Protein AF-A0A1Q3F1C1-F1 (afdb_monomer_lite)

Secondary structure (DSSP, 8-state):
----------PPPP-BTTT-PPPBTTB-EEE--HHHHHHHHHHH-PPP-SSGGG-EEEHHHHHHHHHHHHHHHHHHHHHHHHHHHHHHHHHHHHHHHHHHHHHS--GGGPPTT--EEEEEEE-TT--EEEEEEE-PPPPP--------------------------------------------S------EEPPP--EEEEE-SSTTPEEEEETTEEEEEEEE-SSEEEEEEGGGTTS----EEEEETTSS-EEESS--SSPPPP--S--EEEHHHHHHHHHHHHHHHHHHHHHT--SSGGGSS--

pLDDT: mean 72.91, std 23.37, range [23.36, 97.5]

Structure (mmCIF, N/CA/C/O backbone):
data_AF-A0A1Q3F1C1-F1
#
_entry.id   AF-A0A1Q3F1C1-F1
#
loop_
_atom_site.group_PDB
_atom_site.id
_atom_site.type_symbol
_atom_site.label_atom_id
_atom_site.label_alt_id
_atom_site.label_comp_id
_atom_site.label_asym_id
_atom_site.label_entity_id
_atom_site.label_seq_id
_atom_site.pdbx_PDB_ins_code
_atom_site.Cartn_x
_atom_site.Cartn_y
_atom_site.Cartn_z
_atom_site.occupancy
_atom_site.B_iso_or_equiv
_atom_site.auth_seq_id
_atom_site.auth_comp_id
_atom_site.auth_asym_id
_atom_site.auth_atom_id
_atom_site.pdbx_PDB_model_num
ATOM 1 N N . MET A 1 1 ? 49.208 -20.156 -49.160 1.00 53.03 1 MET A N 1
ATOM 2 C CA . MET A 1 1 ? 47.948 -19.614 -48.609 1.00 53.03 1 MET A CA 1
ATOM 3 C C . MET A 1 1 ? 48.042 -19.743 -47.104 1.00 53.03 1 MET A C 1
ATOM 5 O O . MET A 1 1 ? 48.333 -20.837 -46.639 1.00 53.03 1 MET A O 1
ATOM 9 N N . THR A 1 2 ? 47.915 -18.643 -46.369 1.00 55.00 2 THR A N 1
ATOM 10 C CA . THR A 1 2 ? 48.081 -18.628 -44.910 1.00 55.00 2 THR A CA 1
ATOM 11 C C . THR A 1 2 ? 46.707 -18.773 -44.269 1.00 55.00 2 THR A C 1
ATOM 13 O O . THR A 1 2 ? 45.851 -17.917 -44.479 1.00 55.00 2 THR A O 1
ATOM 16 N N . ASN A 1 3 ? 46.479 -19.852 -43.522 1.00 56.72 3 ASN A N 1
ATOM 17 C CA . ASN A 1 3 ? 45.221 -20.032 -42.801 1.00 56.72 3 ASN A CA 1
ATOM 18 C C . ASN A 1 3 ? 45.221 -19.112 -41.576 1.00 56.72 3 ASN A C 1
ATOM 20 O O . ASN A 1 3 ? 46.052 -19.271 -40.685 1.00 56.72 3 ASN A O 1
ATOM 24 N N . VAL A 1 4 ? 44.301 -18.148 -41.551 1.00 67.44 4 VAL A N 1
ATOM 25 C CA . VAL A 1 4 ? 44.077 -17.261 -40.405 1.00 67.44 4 VAL A CA 1
ATOM 26 C C . VAL A 1 4 ? 42.907 -17.815 -39.603 1.00 67.44 4 VAL A C 1
ATOM 28 O O . VAL A 1 4 ? 41.775 -17.821 -40.083 1.00 67.44 4 VAL A O 1
ATOM 31 N N . THR A 1 5 ? 43.177 -18.275 -38.385 1.00 72.00 5 THR A N 1
ATOM 32 C CA . THR A 1 5 ? 42.134 -18.647 -37.424 1.00 72.00 5 THR A CA 1
ATOM 33 C C . THR A 1 5 ? 41.750 -17.407 -36.627 1.00 72.00 5 THR A C 1
ATOM 35 O O . THR A 1 5 ? 42.576 -16.874 -35.890 1.00 72.00 5 THR A O 1
ATOM 38 N N . VAL A 1 6 ? 40.508 -16.946 -36.769 1.00 73.31 6 VAL A N 1
ATOM 39 C CA . VAL A 1 6 ? 39.952 -15.880 -35.925 1.00 73.31 6 VAL A CA 1
ATOM 40 C C . VAL A 1 6 ? 39.310 -16.533 -34.706 1.00 73.31 6 VAL A C 1
ATOM 42 O O . VAL A 1 6 ? 38.366 -17.310 -34.850 1.00 73.31 6 VAL A O 1
ATOM 45 N N . VAL A 1 7 ? 39.828 -16.229 -33.518 1.00 76.69 7 VAL A N 1
ATOM 46 C CA . VAL A 1 7 ? 39.205 -16.593 -32.240 1.00 76.69 7 VAL A CA 1
ATOM 47 C C . VAL A 1 7 ? 38.376 -15.399 -31.779 1.00 76.69 7 VAL A C 1
ATOM 49 O O . VAL A 1 7 ? 38.876 -14.278 -31.745 1.00 76.69 7 VAL A O 1
ATOM 52 N N . PHE A 1 8 ? 37.107 -15.639 -31.456 1.00 70.50 8 PHE A N 1
ATOM 53 C CA . PHE A 1 8 ? 36.235 -14.645 -30.840 1.00 70.50 8 PHE A CA 1
ATOM 54 C C . PHE A 1 8 ? 36.188 -14.919 -29.340 1.00 70.50 8 PHE A C 1
ATOM 56 O O . PHE A 1 8 ? 35.549 -15.877 -28.907 1.00 70.50 8 PHE A O 1
ATOM 63 N N . GLU A 1 9 ? 36.875 -14.091 -28.562 1.00 66.00 9 GLU A N 1
ATOM 64 C CA . GLU A 1 9 ? 36.730 -14.062 -27.108 1.00 66.00 9 GLU A CA 1
ATOM 65 C C . GLU A 1 9 ? 35.512 -13.189 -26.774 1.00 66.00 9 GLU A C 1
ATOM 67 O O . GLU A 1 9 ? 35.393 -12.060 -27.256 1.00 66.00 9 GLU A O 1
ATOM 72 N N . TYR A 1 10 ? 34.567 -13.744 -26.014 1.00 67.69 10 TYR A N 1
ATOM 73 C CA . TYR A 1 10 ? 33.366 -13.050 -25.559 1.00 67.69 10 TYR A CA 1
ATOM 74 C C . TYR A 1 10 ? 33.377 -13.020 -24.035 1.00 67.69 10 TYR A C 1
ATOM 76 O O . TYR A 1 10 ? 33.285 -14.063 -23.392 1.00 67.69 10 TYR A O 1
ATOM 84 N N . GLU A 1 11 ? 33.514 -11.824 -23.480 1.00 67.88 11 GLU A N 1
ATOM 85 C CA . GLU A 1 11 ? 33.469 -11.577 -22.044 1.00 67.88 11 GLU A CA 1
ATOM 86 C C . GLU A 1 11 ? 32.036 -11.171 -21.680 1.00 67.88 11 GLU A C 1
ATOM 88 O O . GLU A 1 11 ? 31.511 -10.175 -22.192 1.00 67.88 11 GLU A O 1
ATOM 93 N N . GLU A 1 12 ? 31.358 -11.986 -20.866 1.00 69.06 12 GLU A N 1
ATOM 94 C CA . GLU A 1 12 ? 29.985 -11.702 -20.448 1.00 69.06 12 GLU A CA 1
ATOM 95 C C . GLU A 1 12 ? 29.974 -10.527 -19.457 1.00 69.06 12 GLU A C 1
ATOM 97 O O . GLU A 1 12 ? 30.621 -10.602 -18.415 1.00 69.06 12 GLU A O 1
ATOM 102 N N . PRO A 1 13 ? 29.253 -9.426 -19.746 1.00 69.12 13 PRO A N 1
ATOM 103 C CA . PRO A 1 13 ? 29.226 -8.282 -18.846 1.00 69.12 13 PRO A CA 1
ATOM 104 C C . PRO A 1 13 ? 28.476 -8.614 -17.553 1.00 69.12 13 PRO A C 1
ATOM 106 O O . PRO A 1 13 ? 27.329 -9.063 -17.589 1.00 69.12 13 PRO A O 1
ATOM 109 N N . GLU A 1 14 ? 29.098 -8.316 -16.416 1.00 84.81 14 GLU A N 1
ATOM 110 C CA . GLU A 1 14 ? 28.502 -8.495 -15.094 1.00 84.81 14 GLU A CA 1
ATOM 111 C C . GLU A 1 14 ? 27.367 -7.483 -14.836 1.00 84.81 14 GLU A C 1
ATOM 113 O O . GLU A 1 14 ? 27.437 -6.302 -15.201 1.00 84.81 14 GLU A O 1
ATOM 118 N N . TYR A 1 15 ? 26.298 -7.949 -14.183 1.00 89.69 15 TYR A N 1
ATOM 119 C CA . TYR A 1 15 ? 25.127 -7.143 -13.831 1.00 89.69 15 TYR A CA 1
ATOM 120 C C . TYR A 1 15 ? 24.661 -7.436 -12.406 1.00 89.69 15 TYR A C 1
ATOM 122 O O . TYR A 1 15 ? 24.650 -8.583 -11.958 1.00 89.69 15 TYR A O 1
ATOM 130 N N . CYS A 1 16 ? 24.144 -6.413 -11.724 1.00 91.75 16 CYS A N 1
ATOM 131 C CA . CYS A 1 16 ? 23.439 -6.591 -10.460 1.00 91.75 16 CYS A CA 1
ATOM 132 C C . CYS A 1 16 ? 22.160 -7.423 -10.656 1.00 91.75 16 CYS A C 1
ATOM 134 O O . CYS A 1 16 ? 21.237 -7.011 -11.364 1.00 91.75 16 CYS A O 1
ATOM 136 N N . ARG A 1 17 ? 22.051 -8.539 -9.931 1.00 90.81 17 ARG A N 1
ATOM 137 C CA . ARG A 1 17 ? 20.929 -9.491 -9.958 1.00 90.81 17 ARG A CA 1
ATOM 138 C C . ARG A 1 17 ? 19.553 -8.864 -9.707 1.00 90.81 17 ARG A C 1
ATOM 140 O O . ARG A 1 17 ? 18.555 -9.420 -10.157 1.00 90.81 17 ARG A O 1
ATOM 147 N N . LEU A 1 18 ? 19.479 -7.744 -8.981 1.00 91.25 18 LEU A N 1
ATOM 148 C CA . LEU A 1 18 ? 18.208 -7.138 -8.556 1.00 91.25 18 LEU A CA 1
ATOM 149 C C . LEU A 1 18 ? 17.754 -5.939 -9.397 1.00 91.25 18 LEU A C 1
ATOM 151 O O . LEU A 1 18 ? 16.551 -5.717 -9.517 1.00 91.25 18 LEU A O 1
ATOM 155 N N . CYS A 1 19 ? 18.682 -5.162 -9.963 1.00 92.81 19 CYS A N 1
ATOM 156 C CA . CYS A 1 19 ? 18.355 -3.956 -10.737 1.00 92.81 19 CYS A CA 1
ATOM 157 C C . CYS A 1 19 ? 18.871 -3.968 -12.183 1.00 92.81 19 CYS A C 1
ATOM 159 O O . CYS A 1 19 ? 18.510 -3.078 -12.949 1.00 92.81 19 CYS A O 1
ATOM 161 N N . LEU A 1 20 ? 19.682 -4.964 -12.562 1.00 91.69 20 LEU A N 1
ATOM 162 C CA . LEU A 1 20 ? 20.344 -5.094 -13.866 1.00 91.69 20 LEU A CA 1
ATOM 163 C C . LEU A 1 20 ? 21.248 -3.904 -14.248 1.00 91.69 20 LEU A C 1
ATOM 165 O O . LEU A 1 20 ? 21.613 -3.749 -15.412 1.00 91.69 20 LEU A O 1
ATOM 169 N N . SER A 1 21 ? 21.654 -3.081 -13.276 1.00 89.88 21 SER A N 1
ATOM 170 C CA . SER A 1 21 ? 22.741 -2.118 -13.465 1.00 89.88 21 SER A CA 1
ATOM 171 C C . SER A 1 21 ? 24.072 -2.845 -13.639 1.00 89.88 21 SER A C 1
ATOM 173 O O . SER A 1 21 ? 24.339 -3.826 -12.941 1.00 89.88 21 SER A O 1
ATOM 175 N N . LYS A 1 22 ? 24.908 -2.328 -14.540 1.00 87.62 22 LYS A N 1
ATOM 176 C CA . LYS A 1 22 ? 26.331 -2.673 -14.630 1.00 87.62 22 LYS A CA 1
ATOM 177 C C . LYS A 1 22 ? 27.103 -2.068 -13.458 1.00 87.62 22 LYS A C 1
ATOM 179 O O . LYS A 1 22 ? 26.592 -1.166 -12.789 1.00 87.62 22 LYS A O 1
ATOM 184 N N . GLU A 1 23 ? 28.330 -2.532 -13.265 1.00 83.81 23 GLU A N 1
ATOM 185 C CA . GLU A 1 23 ? 29.301 -1.854 -12.410 1.00 83.81 23 GLU A CA 1
ATOM 186 C C . GLU A 1 23 ? 29.571 -0.417 -12.892 1.00 83.81 23 GLU A C 1
ATOM 188 O O . GLU A 1 23 ? 29.599 -0.134 -14.095 1.00 83.81 23 GLU A O 1
ATOM 193 N N . THR A 1 24 ? 29.754 0.490 -11.934 1.00 80.31 24 THR A N 1
ATOM 194 C CA . THR A 1 24 ? 30.252 1.856 -12.137 1.00 80.31 24 THR A CA 1
ATOM 195 C C . THR A 1 24 ? 31.196 2.221 -10.992 1.00 80.31 24 THR A C 1
ATOM 197 O O . THR A 1 24 ? 31.105 1.634 -9.914 1.00 80.31 24 THR A O 1
ATOM 200 N N . ASP A 1 25 ? 32.037 3.242 -11.184 1.00 74.69 25 ASP A N 1
ATOM 201 C CA . ASP A 1 25 ? 32.999 3.724 -10.173 1.00 74.69 25 ASP A CA 1
ATOM 202 C C . ASP A 1 25 ? 32.355 4.081 -8.812 1.00 74.69 25 ASP A C 1
ATOM 204 O O . ASP A 1 25 ? 33.015 4.058 -7.776 1.00 74.69 25 ASP A O 1
ATOM 208 N N . GLU A 1 26 ? 31.058 4.411 -8.808 1.00 73.44 26 GLU A N 1
ATOM 209 C CA . GLU A 1 26 ? 30.275 4.770 -7.616 1.00 73.44 26 GLU A CA 1
ATOM 210 C C . GLU A 1 26 ? 29.450 3.602 -7.039 1.00 73.44 26 GLU A C 1
ATOM 212 O O . GLU A 1 26 ? 28.895 3.719 -5.948 1.00 73.44 26 GLU A O 1
ATOM 217 N N . ASN A 1 27 ? 29.312 2.489 -7.767 1.00 75.12 27 ASN A N 1
ATOM 218 C CA . ASN A 1 27 ? 28.382 1.409 -7.435 1.00 75.12 27 ASN A CA 1
ATOM 219 C C . ASN A 1 27 ? 28.950 0.048 -7.863 1.00 75.12 27 ASN A C 1
ATOM 221 O O . ASN A 1 27 ? 28.437 -0.603 -8.779 1.00 75.12 27 ASN A O 1
ATOM 225 N N . GLY A 1 28 ? 30.023 -0.350 -7.175 1.00 82.81 28 GLY A N 1
ATOM 226 C CA . GLY A 1 28 ? 30.725 -1.612 -7.393 1.00 82.81 28 GLY A CA 1
ATOM 227 C C . GLY A 1 28 ? 29.811 -2.835 -7.311 1.00 82.81 28 GLY A C 1
ATOM 228 O O . GLY A 1 28 ? 28.844 -2.867 -6.533 1.00 82.81 28 GLY A O 1
ATOM 229 N N . LEU A 1 29 ? 30.126 -3.845 -8.118 1.00 87.44 29 LEU A N 1
ATOM 230 C CA . LEU A 1 29 ? 29.499 -5.159 -8.062 1.00 87.44 29 LEU A CA 1
ATOM 231 C C . LEU A 1 29 ? 30.252 -6.060 -7.076 1.00 87.44 29 LEU A C 1
ATOM 233 O O . LEU A 1 29 ? 31.470 -6.022 -6.942 1.00 87.44 29 LEU A O 1
ATOM 237 N N . SER A 1 30 ? 29.504 -6.877 -6.341 1.00 86.88 30 SER A N 1
ATOM 238 C CA . SER A 1 30 ? 30.065 -7.847 -5.397 1.00 86.88 30 SER A CA 1
ATOM 239 C C . SER A 1 30 ? 29.268 -9.144 -5.436 1.00 86.88 30 SER A C 1
ATOM 241 O O . SER A 1 30 ? 28.056 -9.112 -5.653 1.00 86.88 30 SER A O 1
ATOM 243 N N . MET A 1 31 ? 29.926 -10.289 -5.238 1.00 87.38 31 MET A N 1
ATOM 244 C CA . MET A 1 31 ? 29.233 -11.579 -5.142 1.00 87.38 31 MET A CA 1
ATOM 245 C C . MET A 1 31 ? 28.210 -11.555 -3.997 1.00 87.38 31 MET A C 1
ATOM 247 O O . MET A 1 31 ? 28.500 -11.054 -2.906 1.00 87.38 31 MET A O 1
ATOM 251 N N . ILE A 1 32 ? 27.017 -12.113 -4.223 1.00 87.69 32 ILE A N 1
ATOM 252 C CA . ILE A 1 32 ? 25.939 -12.074 -3.225 1.00 87.69 32 ILE A CA 1
ATOM 253 C C . ILE A 1 32 ? 26.326 -12.900 -1.987 1.00 87.69 32 ILE A C 1
ATOM 255 O O . ILE A 1 32 ? 26.430 -14.126 -2.031 1.00 87.69 32 ILE A O 1
ATOM 259 N N . GLN A 1 33 ? 26.479 -12.226 -0.847 1.00 86.56 33 GLN A N 1
ATOM 260 C CA . GLN A 1 33 ? 26.823 -12.865 0.425 1.00 86.56 33 GLN A CA 1
ATOM 261 C C . GLN A 1 33 ? 25.644 -13.660 1.019 1.00 86.56 33 GLN A C 1
ATOM 263 O O . GLN A 1 33 ? 24.471 -13.387 0.758 1.00 86.56 33 GLN A O 1
ATOM 268 N N . SER A 1 34 ? 25.943 -14.686 1.823 1.00 85.38 34 SER A N 1
ATOM 269 C CA . SER A 1 34 ? 24.936 -15.669 2.275 1.00 85.38 34 SER A CA 1
ATOM 270 C C . SER A 1 34 ? 23.839 -15.101 3.193 1.00 85.38 34 SER A C 1
ATOM 272 O O . SER A 1 34 ? 22.703 -15.582 3.181 1.00 85.38 34 SER A O 1
ATOM 274 N N . ASP A 1 35 ? 24.151 -14.048 3.942 1.00 87.56 35 ASP A N 1
ATOM 275 C CA . ASP A 1 35 ? 23.208 -13.228 4.703 1.00 87.56 35 ASP A CA 1
ATOM 276 C C . ASP A 1 35 ? 22.276 -12.424 3.782 1.00 87.56 35 ASP A C 1
ATOM 278 O O . ASP A 1 35 ? 21.054 -12.453 3.956 1.00 87.56 35 ASP A O 1
ATOM 282 N N . THR A 1 36 ? 22.830 -11.814 2.735 1.00 90.38 36 THR A N 1
ATOM 283 C CA . THR A 1 36 ? 22.104 -11.092 1.686 1.00 90.38 36 THR A CA 1
ATOM 284 C C . THR A 1 36 ? 21.139 -12.026 0.947 1.00 90.38 36 THR A C 1
ATOM 286 O O . THR A 1 36 ? 19.984 -11.656 0.736 1.00 90.38 36 THR A O 1
ATOM 289 N N . ILE A 1 37 ? 21.529 -13.278 0.653 1.00 89.81 37 ILE A N 1
ATOM 290 C CA . ILE A 1 37 ? 20.613 -14.314 0.123 1.00 89.81 37 ILE A CA 1
ATOM 291 C C . ILE A 1 37 ? 19.434 -14.546 1.086 1.00 89.81 37 ILE A C 1
ATOM 293 O O . ILE A 1 37 ? 18.280 -14.642 0.656 1.00 89.81 37 ILE A O 1
ATOM 297 N N . GLY A 1 38 ? 19.701 -14.621 2.394 1.00 89.88 38 GLY A N 1
ATOM 298 C CA . GLY A 1 38 ? 18.670 -14.761 3.426 1.00 89.88 38 GLY A CA 1
ATOM 299 C C . GLY A 1 38 ? 17.682 -13.591 3.438 1.00 89.88 38 GLY A C 1
ATOM 300 O O . GLY A 1 38 ? 16.466 -13.808 3.466 1.00 89.88 38 GLY A O 1
ATOM 301 N N . ILE A 1 39 ? 18.195 -12.362 3.346 1.00 92.81 39 ILE A N 1
ATOM 302 C CA . ILE A 1 39 ? 17.402 -11.128 3.279 1.00 92.81 39 ILE A CA 1
ATOM 303 C C . ILE A 1 39 ? 16.562 -11.084 1.991 1.00 92.81 39 ILE A C 1
ATOM 305 O O . ILE A 1 39 ? 15.353 -10.856 2.066 1.00 92.81 39 ILE A O 1
ATOM 309 N N . ILE A 1 40 ? 17.152 -11.376 0.825 1.00 92.88 40 ILE A N 1
ATOM 310 C CA . ILE A 1 40 ? 16.452 -11.461 -0.471 1.00 92.88 40 ILE A CA 1
ATOM 311 C C . ILE A 1 40 ? 15.293 -12.463 -0.394 1.00 92.88 40 ILE A C 1
ATOM 313 O O . ILE A 1 40 ? 14.167 -12.135 -0.777 1.00 92.88 40 ILE A O 1
ATOM 317 N N . ARG A 1 41 ? 15.529 -13.654 0.170 1.00 91.81 41 ARG A N 1
ATOM 318 C CA . ARG A 1 41 ? 14.497 -14.685 0.338 1.00 91.81 41 ARG A CA 1
ATOM 319 C C . ARG A 1 41 ? 13.373 -14.234 1.281 1.00 91.81 41 ARG A C 1
ATOM 321 O O . ARG A 1 41 ? 12.204 -14.452 0.966 1.00 91.81 41 ARG A O 1
ATOM 328 N N . GLU A 1 42 ? 13.685 -13.600 2.416 1.00 91.94 42 GLU A N 1
ATOM 329 C CA . GLU A 1 42 ? 12.664 -13.131 3.372 1.00 91.94 42 GLU A CA 1
ATOM 330 C C . GLU A 1 42 ? 11.845 -11.930 2.845 1.00 91.94 42 GLU A C 1
ATOM 332 O O . GLU A 1 42 ? 10.644 -11.810 3.143 1.00 91.94 42 GLU A O 1
ATOM 337 N N . LEU A 1 43 ? 12.484 -11.014 2.114 1.00 93.81 43 LEU A N 1
ATOM 338 C CA . LEU A 1 43 ? 11.869 -9.772 1.642 1.00 93.81 43 LEU A CA 1
ATOM 339 C C . LEU A 1 43 ? 11.156 -9.931 0.297 1.00 93.81 43 LEU A C 1
ATOM 341 O O . LEU A 1 43 ? 10.011 -9.497 0.178 1.00 93.81 43 LEU A O 1
ATOM 345 N N . LEU A 1 44 ? 11.820 -10.539 -0.688 1.00 92.12 44 LEU A N 1
ATOM 346 C CA . LEU A 1 44 ? 11.388 -10.569 -2.089 1.00 92.12 44 LEU A CA 1
ATOM 347 C C . LEU A 1 44 ? 10.793 -11.919 -2.519 1.00 92.12 44 LEU A C 1
ATOM 349 O O . LEU A 1 44 ? 10.214 -12.000 -3.596 1.00 92.12 44 LEU A O 1
ATOM 353 N N . GLN A 1 45 ? 10.921 -12.970 -1.697 1.00 89.44 45 GLN A N 1
ATOM 354 C CA . GLN A 1 45 ? 10.507 -14.352 -2.014 1.00 89.44 45 GLN A CA 1
ATOM 355 C C . GLN A 1 45 ? 11.225 -14.963 -3.235 1.00 89.44 45 GLN A C 1
ATOM 357 O O . GLN A 1 45 ? 10.823 -16.012 -3.737 1.00 89.44 45 GLN A O 1
ATOM 362 N N . ILE A 1 46 ? 12.317 -14.339 -3.682 1.00 88.50 46 ILE A N 1
ATOM 363 C CA . ILE A 1 46 ? 13.188 -14.856 -4.738 1.00 88.50 46 ILE A CA 1
ATOM 364 C C . ILE A 1 46 ? 14.034 -15.990 -4.150 1.00 88.50 46 ILE A C 1
ATOM 366 O O . ILE A 1 46 ? 14.592 -15.865 -3.058 1.00 88.50 46 ILE A O 1
ATOM 370 N N . GLN A 1 47 ? 14.123 -17.103 -4.877 1.00 84.25 47 GLN A N 1
ATOM 371 C CA . GLN A 1 47 ? 15.077 -18.167 -4.587 1.00 84.25 47 GLN A CA 1
ATOM 372 C C . GLN A 1 47 ? 16.303 -17.960 -5.468 1.00 84.25 47 GLN A C 1
ATOM 374 O O . GLN A 1 47 ? 16.171 -17.936 -6.685 1.00 84.25 47 GLN A O 1
ATOM 379 N N . LEU A 1 48 ? 17.463 -17.817 -4.833 1.00 83.00 48 LEU A N 1
ATOM 380 C CA . LEU A 1 48 ? 18.763 -17.913 -5.486 1.00 83.00 48 LEU A CA 1
ATOM 381 C C . LEU A 1 48 ? 19.280 -19.335 -5.245 1.00 83.00 48 LEU A C 1
ATOM 383 O O . LEU A 1 48 ? 19.256 -19.815 -4.103 1.00 83.00 48 LEU A O 1
ATOM 387 N N . ASP A 1 49 ? 19.661 -20.023 -6.316 1.00 76.19 49 ASP A N 1
ATOM 388 C CA . ASP A 1 49 ? 20.208 -21.379 -6.273 1.00 76.19 49 ASP A CA 1
ATOM 389 C C . ASP A 1 49 ? 21.752 -21.391 -6.324 1.00 76.19 49 ASP A C 1
ATOM 391 O O . ASP A 1 49 ? 22.404 -20.380 -6.079 1.00 76.19 49 ASP A O 1
ATOM 395 N N . LYS A 1 50 ? 22.352 -22.563 -6.576 1.00 66.12 50 LYS A N 1
ATOM 396 C CA . LYS A 1 50 ? 23.816 -22.732 -6.668 1.00 66.12 50 LYS A CA 1
ATOM 397 C C . LYS A 1 50 ? 24.419 -22.305 -8.013 1.00 66.12 50 LYS A C 1
ATOM 399 O O . LYS A 1 50 ? 25.618 -22.456 -8.191 1.00 66.12 50 LYS A O 1
ATOM 404 N N . THR A 1 51 ? 23.602 -21.873 -8.967 1.00 68.25 51 THR A N 1
ATOM 405 C CA . THR A 1 51 ? 24.061 -21.239 -10.212 1.00 68.25 51 THR A CA 1
ATOM 406 C C . THR A 1 51 ? 23.930 -19.720 -10.120 1.00 68.25 51 THR A C 1
ATOM 408 O O . THR A 1 51 ? 24.766 -18.996 -10.642 1.00 68.25 51 THR A O 1
ATOM 411 N N . ASP A 1 52 ? 22.969 -19.238 -9.329 1.00 68.75 52 ASP A N 1
ATOM 412 C CA . ASP A 1 52 ? 22.866 -17.837 -8.914 1.00 68.75 52 ASP A CA 1
ATOM 413 C C . ASP A 1 52 ? 23.883 -17.418 -7.827 1.00 68.75 52 ASP A C 1
ATOM 415 O O . ASP A 1 52 ? 23.947 -16.234 -7.496 1.00 68.75 52 ASP A O 1
ATOM 419 N N . SER A 1 53 ? 24.666 -18.335 -7.240 1.00 59.78 53 SER A N 1
ATOM 420 C CA . SER A 1 53 ? 25.682 -17.986 -6.222 1.00 59.78 53 SER A CA 1
ATOM 421 C C . SER A 1 53 ? 26.823 -17.135 -6.767 1.00 59.78 53 SER A C 1
ATOM 423 O O . SER A 1 53 ? 27.461 -16.404 -6.012 1.00 59.78 53 SER A O 1
ATOM 425 N N . ASP A 1 54 ? 27.044 -17.228 -8.074 1.00 70.31 54 ASP A N 1
ATOM 426 C CA . ASP A 1 54 ? 28.101 -16.527 -8.791 1.00 70.31 54 ASP A CA 1
ATOM 427 C C . ASP A 1 54 ? 27.566 -15.197 -9.364 1.00 70.31 54 ASP A C 1
ATOM 429 O O . ASP A 1 54 ? 28.283 -14.452 -10.025 1.00 70.31 54 ASP A O 1
ATOM 433 N N . ALA A 1 55 ? 26.292 -14.875 -9.096 1.00 84.62 55 ALA A N 1
ATOM 434 C CA . ALA A 1 55 ? 25.692 -13.607 -9.470 1.00 84.62 55 ALA A CA 1
ATOM 435 C C . ALA A 1 55 ? 26.152 -12.472 -8.546 1.00 84.62 55 ALA A C 1
ATOM 437 O O . ALA A 1 55 ? 26.378 -12.642 -7.343 1.00 84.62 55 ALA A O 1
ATOM 438 N N . PHE A 1 56 ? 26.197 -11.273 -9.119 1.00 90.56 56 PHE A N 1
ATOM 439 C CA . PHE A 1 56 ? 26.620 -10.064 -8.432 1.00 90.56 56 PHE A CA 1
ATOM 440 C C . PHE A 1 56 ? 25.431 -9.235 -7.941 1.00 90.56 56 PHE A C 1
ATOM 442 O O . PHE A 1 56 ? 24.329 -9.272 -8.494 1.00 90.56 56 PHE A O 1
ATOM 449 N N . ILE A 1 57 ? 25.659 -8.426 -6.914 1.00 92.12 57 ILE A N 1
ATOM 450 C CA . ILE A 1 57 ? 24.753 -7.388 -6.428 1.00 92.12 57 ILE A CA 1
ATOM 451 C C . ILE A 1 57 ? 25.538 -6.097 -6.204 1.00 92.12 57 ILE A C 1
ATOM 453 O O . ILE A 1 57 ? 26.680 -6.116 -5.746 1.00 92.12 57 ILE A O 1
ATOM 457 N N . CYS A 1 58 ? 24.925 -4.971 -6.563 1.00 93.69 58 CYS A N 1
ATOM 458 C CA . CYS A 1 58 ? 25.525 -3.658 -6.381 1.00 93.69 58 CYS A CA 1
ATOM 459 C C . CYS A 1 58 ? 25.231 -3.084 -4.989 1.00 93.69 58 CYS A C 1
ATOM 461 O O . CYS A 1 58 ? 24.179 -3.370 -4.401 1.00 93.69 58 CYS A O 1
ATOM 463 N N . ALA A 1 59 ? 26.138 -2.244 -4.485 1.00 91.44 59 ALA A N 1
ATOM 464 C CA . ALA A 1 59 ? 26.071 -1.667 -3.141 1.00 91.44 59 ALA A CA 1
ATOM 465 C C . ALA A 1 59 ? 24.711 -1.011 -2.830 1.00 91.44 59 ALA A C 1
ATOM 467 O O . ALA A 1 59 ? 24.095 -1.332 -1.813 1.00 91.44 59 ALA A O 1
ATOM 468 N N . THR A 1 60 ? 24.161 -0.203 -3.748 1.00 94.06 60 THR A N 1
ATOM 469 C CA . THR A 1 60 ? 22.850 0.454 -3.552 1.00 94.06 60 THR A CA 1
ATOM 470 C C . THR A 1 60 ? 21.710 -0.542 -3.297 1.00 94.06 60 THR A C 1
ATOM 472 O O . THR A 1 60 ? 20.781 -0.258 -2.534 1.00 94.06 60 THR A O 1
ATOM 475 N N . CYS A 1 61 ? 21.750 -1.721 -3.929 1.00 94.19 61 CYS A N 1
ATOM 476 C CA . CYS A 1 61 ? 20.747 -2.763 -3.718 1.00 94.19 61 CYS A CA 1
ATOM 477 C C . CYS A 1 61 ? 20.928 -3.490 -2.379 1.00 94.19 61 CYS A C 1
ATOM 479 O O . CYS A 1 61 ? 19.918 -3.848 -1.771 1.00 94.19 61 CYS A O 1
ATOM 481 N N . VAL A 1 62 ? 22.167 -3.679 -1.912 1.00 93.62 62 VAL A N 1
ATOM 482 C CA . VAL A 1 62 ? 22.457 -4.240 -0.581 1.00 93.62 62 VAL A CA 1
ATOM 483 C C . VAL A 1 62 ? 21.951 -3.292 0.508 1.00 93.62 62 VAL A C 1
ATOM 485 O O . VAL A 1 62 ? 21.089 -3.684 1.293 1.00 93.62 62 VAL A O 1
ATOM 488 N N . GLU A 1 63 ? 22.370 -2.023 0.486 1.00 93.38 63 GLU A N 1
ATOM 489 C CA . GLU A 1 63 ? 21.963 -1.005 1.469 1.00 93.38 63 GLU A CA 1
ATOM 490 C C . GLU A 1 63 ? 20.433 -0.880 1.574 1.00 93.38 63 GLU A C 1
ATOM 492 O O . GLU A 1 63 ? 19.862 -0.904 2.668 1.00 93.38 63 GLU A O 1
ATOM 497 N N . SER A 1 64 ? 19.746 -0.829 0.425 1.00 95.12 64 SER A N 1
ATOM 498 C CA . SER A 1 64 ? 18.279 -0.748 0.362 1.00 95.12 64 SER A CA 1
ATOM 499 C C . SER A 1 64 ? 17.584 -1.967 0.987 1.00 95.12 64 SER A C 1
ATOM 501 O O . SER A 1 64 ? 16.519 -1.838 1.601 1.00 95.12 64 SER A O 1
ATOM 503 N N . LEU A 1 65 ? 18.158 -3.164 0.823 1.00 95.75 65 LEU A N 1
ATOM 504 C CA . LEU A 1 65 ? 17.637 -4.395 1.420 1.00 95.75 65 LEU A CA 1
ATOM 505 C C . LEU A 1 65 ? 17.868 -4.428 2.932 1.00 95.75 65 LEU A C 1
ATOM 507 O O . LEU A 1 65 ? 16.946 -4.774 3.673 1.00 95.75 65 LEU A O 1
ATOM 511 N N . GLU A 1 66 ? 19.061 -4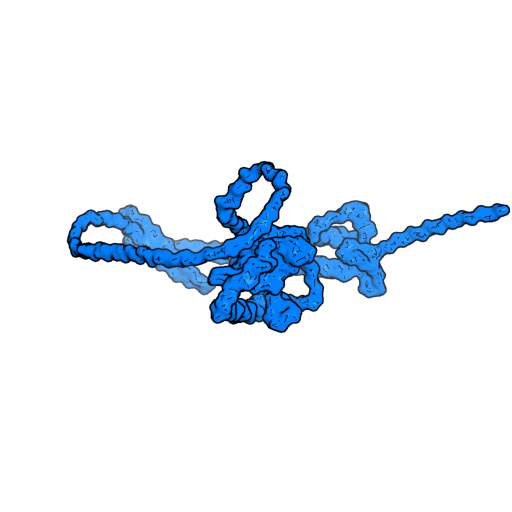.056 3.391 1.00 93.94 66 GLU A N 1
ATOM 512 C CA . GLU A 1 66 ? 19.420 -4.028 4.811 1.00 93.94 66 GLU A CA 1
ATOM 513 C C . GLU A 1 66 ? 18.593 -3.003 5.596 1.00 93.94 66 GLU A C 1
ATOM 515 O O . GLU A 1 66 ? 18.030 -3.338 6.647 1.00 93.94 66 GLU A O 1
ATOM 520 N N . GLU A 1 67 ? 18.435 -1.779 5.073 1.00 95.81 67 GLU A N 1
ATOM 521 C CA . GLU A 1 67 ? 17.617 -0.744 5.713 1.00 95.81 67 GLU A CA 1
ATOM 522 C C . GLU A 1 67 ? 16.165 -1.226 5.871 1.00 95.81 67 GLU A C 1
ATOM 524 O O . GLU A 1 67 ? 15.578 -1.150 6.962 1.00 95.81 67 GLU A O 1
ATOM 529 N N . PHE A 1 68 ? 15.588 -1.797 4.807 1.00 97.12 68 PHE A N 1
ATOM 530 C CA . PHE A 1 68 ? 14.219 -2.300 4.844 1.00 97.12 68 PHE A CA 1
ATOM 531 C C . PHE A 1 68 ? 14.066 -3.547 5.731 1.00 97.12 68 PHE A C 1
ATOM 533 O O . PHE A 1 68 ? 13.056 -3.676 6.435 1.00 97.12 68 PHE A O 1
ATOM 540 N N . HIS A 1 69 ? 15.060 -4.443 5.771 1.00 96.06 69 HIS A N 1
ATOM 541 C CA . HIS A 1 69 ? 15.072 -5.606 6.668 1.00 96.06 69 HIS A CA 1
ATOM 542 C C . HIS A 1 69 ? 15.105 -5.181 8.139 1.00 96.06 69 HIS A C 1
ATOM 544 O O . HIS A 1 69 ? 14.267 -5.619 8.938 1.00 96.06 69 HIS A O 1
ATOM 550 N N . SER A 1 70 ? 15.989 -4.242 8.480 1.00 94.81 70 SER A N 1
ATOM 551 C CA . SER A 1 70 ? 16.095 -3.637 9.811 1.00 94.81 70 SER A CA 1
ATOM 552 C C . SER A 1 70 ? 14.785 -2.952 10.224 1.00 94.81 70 SER A C 1
ATOM 554 O O . SER A 1 70 ? 14.247 -3.201 11.314 1.00 94.81 70 SER A O 1
ATOM 556 N N . TYR A 1 71 ? 14.186 -2.166 9.319 1.00 96.75 71 TYR A N 1
ATOM 557 C CA . TYR A 1 71 ? 12.879 -1.542 9.526 1.00 96.75 71 TYR A CA 1
ATOM 558 C C . TYR A 1 71 ? 11.778 -2.581 9.800 1.00 96.75 71 TYR A C 1
ATOM 560 O O . TYR A 1 71 ? 11.069 -2.484 10.811 1.00 96.75 71 TYR A O 1
ATOM 568 N N . ARG A 1 72 ? 11.657 -3.606 8.944 1.00 95.44 72 ARG A N 1
ATOM 569 C CA . ARG A 1 72 ? 10.669 -4.693 9.062 1.00 95.44 72 ARG A CA 1
ATOM 570 C C . ARG A 1 72 ? 10.828 -5.456 10.378 1.00 95.44 72 ARG A C 1
ATOM 572 O O . ARG A 1 72 ? 9.836 -5.684 11.078 1.00 95.44 72 ARG A O 1
ATOM 579 N N . THR A 1 73 ? 12.060 -5.786 10.757 1.00 94.69 73 THR A N 1
ATOM 580 C CA . THR A 1 73 ? 12.395 -6.464 12.019 1.00 94.69 73 THR A CA 1
ATOM 581 C C . THR A 1 73 ? 11.983 -5.626 13.233 1.00 94.69 73 THR A C 1
ATOM 583 O O . THR A 1 73 ? 11.318 -6.130 14.147 1.00 94.69 73 THR A O 1
ATOM 586 N N . ARG A 1 74 ? 12.264 -4.315 13.219 1.00 97.50 74 ARG A N 1
ATOM 587 C CA . ARG A 1 74 ? 11.832 -3.374 14.265 1.00 97.50 74 ARG A CA 1
ATOM 588 C C . ARG A 1 74 ? 10.306 -3.295 14.378 1.00 97.50 74 ARG A C 1
ATOM 590 O O . ARG A 1 74 ? 9.782 -3.358 15.491 1.00 97.50 74 ARG A O 1
ATOM 597 N N . CYS A 1 75 ? 9.584 -3.213 13.259 1.00 96.94 75 CYS A N 1
ATOM 598 C CA . CYS A 1 75 ? 8.118 -3.222 13.247 1.00 96.94 75 CYS A CA 1
ATOM 599 C C . CYS A 1 75 ? 7.538 -4.524 13.821 1.00 96.94 75 CYS A C 1
ATOM 601 O O . CYS A 1 75 ? 6.627 -4.471 14.650 1.00 96.94 75 CYS A O 1
ATOM 603 N N . ARG A 1 76 ? 8.103 -5.684 13.458 1.00 95.19 76 ARG A N 1
ATOM 604 C CA . ARG A 1 76 ? 7.697 -7.000 13.981 1.00 95.19 76 ARG A CA 1
ATOM 605 C C . ARG A 1 76 ? 7.877 -7.083 15.499 1.00 95.19 76 ARG A C 1
ATOM 607 O O . ARG A 1 76 ? 6.935 -7.440 16.206 1.00 95.19 76 ARG A O 1
ATOM 614 N N . ARG A 1 77 ? 9.046 -6.670 16.009 1.00 97.12 77 ARG A N 1
ATOM 615 C CA . ARG A 1 77 ? 9.347 -6.611 17.452 1.00 97.12 77 ARG A CA 1
ATOM 616 C C . ARG A 1 77 ? 8.383 -5.686 18.199 1.00 97.12 77 ARG A C 1
ATOM 618 O O . ARG A 1 77 ? 7.862 -6.064 19.246 1.00 97.12 77 ARG A O 1
ATOM 625 N N . ASN A 1 78 ? 8.105 -4.505 17.646 1.00 97.31 78 ASN A N 1
ATOM 626 C CA . ASN A 1 78 ? 7.172 -3.550 18.243 1.00 97.31 78 ASN A CA 1
ATOM 627 C C . ASN A 1 78 ? 5.738 -4.101 18.285 1.00 97.31 78 ASN A C 1
ATOM 629 O O . ASN A 1 78 ? 5.065 -3.946 19.302 1.00 97.31 78 ASN A O 1
ATOM 633 N N . ASN A 1 79 ? 5.281 -4.790 17.233 1.00 96.06 79 ASN A N 1
ATOM 634 C CA . ASN A 1 79 ? 3.960 -5.419 17.214 1.00 96.06 79 ASN A CA 1
ATOM 635 C C . ASN A 1 79 ? 3.819 -6.501 18.301 1.00 96.06 79 ASN A C 1
ATOM 637 O O . ASN A 1 79 ? 2.843 -6.488 19.049 1.00 96.06 79 ASN A O 1
ATOM 641 N N . VAL A 1 80 ? 4.818 -7.380 18.452 1.00 96.88 80 VAL A N 1
ATOM 642 C CA . VAL A 1 80 ? 4.844 -8.395 19.525 1.00 96.88 80 VAL A CA 1
ATOM 643 C C . VAL A 1 80 ? 4.834 -7.738 20.913 1.00 96.88 80 VAL A C 1
ATOM 645 O O . VAL A 1 80 ? 4.064 -8.138 21.786 1.00 96.88 80 VAL A O 1
ATOM 648 N N . ALA A 1 81 ? 5.624 -6.679 21.119 1.00 96.38 81 ALA A N 1
ATOM 649 C CA . ALA A 1 81 ? 5.642 -5.943 22.384 1.00 96.38 81 ALA A CA 1
ATOM 650 C C . ALA A 1 81 ? 4.298 -5.251 22.697 1.00 96.38 81 ALA A C 1
ATOM 652 O O . ALA A 1 81 ? 3.873 -5.223 23.853 1.00 96.38 81 ALA A O 1
ATOM 653 N N . LEU A 1 82 ? 3.606 -4.718 21.683 1.00 95.06 82 LEU A N 1
ATOM 654 C CA . LEU A 1 82 ? 2.272 -4.126 21.831 1.00 95.06 82 LEU A CA 1
ATOM 655 C C . LEU A 1 82 ? 1.206 -5.178 22.158 1.00 95.06 82 LEU A C 1
ATOM 657 O O . LEU A 1 82 ? 0.366 -4.925 23.022 1.00 95.06 82 LEU A O 1
ATOM 661 N N . GLN A 1 83 ? 1.266 -6.356 21.529 1.00 94.06 83 GLN A N 1
ATOM 662 C CA . GLN A 1 83 ? 0.399 -7.494 21.854 1.00 94.06 83 GLN A CA 1
ATOM 663 C C . GLN A 1 83 ? 0.609 -7.949 23.305 1.00 94.06 83 GLN A C 1
ATOM 665 O O . GLN A 1 83 ? -0.364 -8.057 24.051 1.00 94.06 83 GLN A O 1
ATOM 670 N N . LYS A 1 84 ? 1.866 -8.100 23.750 1.00 96.44 84 LYS A N 1
ATOM 671 C CA . LYS A 1 84 ? 2.182 -8.444 25.146 1.00 96.44 84 LYS A CA 1
ATOM 672 C C . LYS A 1 84 ? 1.610 -7.415 26.131 1.00 96.44 84 LYS A C 1
ATOM 674 O O . LYS A 1 84 ? 0.881 -7.789 27.044 1.00 96.44 84 LYS A O 1
ATOM 679 N N . LYS A 1 85 ? 1.837 -6.117 25.889 1.00 95.00 85 LYS A N 1
ATOM 680 C CA . LYS A 1 85 ? 1.278 -5.023 26.710 1.00 95.00 85 LYS A CA 1
ATOM 681 C C . LYS A 1 85 ? -0.253 -4.946 26.674 1.00 95.00 85 LYS A C 1
ATOM 683 O O . LYS A 1 85 ? -0.863 -4.383 27.582 1.00 95.00 85 LYS A O 1
ATOM 688 N N . ALA A 1 86 ? -0.903 -5.421 25.613 1.00 91.94 86 ALA A N 1
ATOM 689 C CA . ALA A 1 86 ? -2.361 -5.512 25.561 1.00 91.94 86 ALA A CA 1
ATOM 690 C C . ALA A 1 86 ? -2.878 -6.638 26.470 1.00 91.94 86 ALA A C 1
ATOM 692 O O . ALA A 1 86 ? -3.800 -6.395 27.247 1.00 91.94 86 ALA A O 1
ATOM 693 N N . GLU A 1 87 ? -2.245 -7.813 26.440 1.00 93.50 87 GLU A N 1
ATOM 694 C CA . GLU A 1 87 ? -2.626 -8.938 27.300 1.00 93.50 87 GLU A CA 1
ATOM 695 C C . GLU A 1 87 ? -2.300 -8.669 28.781 1.00 93.50 87 GLU A C 1
ATOM 697 O O . GLU A 1 87 ? -3.145 -8.910 29.636 1.00 93.50 87 GLU A O 1
ATOM 702 N N . GLU A 1 88 ? -1.151 -8.055 29.091 1.00 94.19 88 GLU A N 1
ATOM 703 C CA . GLU A 1 88 ? -0.800 -7.606 30.453 1.00 94.19 88 GLU A CA 1
ATOM 704 C C . GLU A 1 88 ? -1.868 -6.658 31.032 1.00 94.19 88 GLU A C 1
ATOM 706 O O . GLU A 1 88 ? -2.347 -6.865 32.147 1.00 94.19 88 GLU A O 1
ATOM 711 N N . ARG A 1 89 ? -2.319 -5.659 30.254 1.00 89.56 89 ARG A N 1
ATOM 712 C CA . ARG A 1 89 ? -3.399 -4.744 30.674 1.00 89.56 89 ARG A CA 1
ATOM 713 C C . ARG A 1 89 ? -4.740 -5.456 30.843 1.00 89.56 89 ARG A C 1
ATOM 715 O O . ARG A 1 89 ? -5.460 -5.168 31.792 1.00 89.56 89 ARG A O 1
ATOM 722 N N . LYS A 1 90 ? -5.082 -6.386 29.949 1.00 88.00 90 LYS A N 1
ATOM 723 C CA . LYS A 1 90 ? -6.305 -7.197 30.050 1.00 88.00 90 LYS A CA 1
ATOM 724 C C . LYS A 1 90 ? -6.291 -8.071 31.307 1.00 88.00 90 LYS A C 1
ATOM 726 O O . LYS A 1 90 ? -7.302 -8.144 32.000 1.00 88.00 90 LYS A O 1
ATOM 731 N N . GLN A 1 91 ? -5.150 -8.669 31.644 1.00 91.00 91 GLN A N 1
ATOM 732 C CA . GLN A 1 91 ? -4.995 -9.465 32.858 1.00 91.00 91 GLN A CA 1
ATOM 733 C C . GLN A 1 91 ? -5.136 -8.604 34.124 1.00 91.00 91 GLN A C 1
ATOM 735 O O . GLN A 1 91 ? -5.898 -8.971 35.016 1.00 91.00 91 GLN A O 1
ATOM 740 N N . GLN A 1 92 ? -4.506 -7.424 34.162 1.00 88.56 92 GLN A N 1
ATOM 741 C CA . GLN A 1 92 ? -4.673 -6.447 35.251 1.00 88.56 92 GLN A CA 1
ATOM 742 C C . GLN A 1 92 ? -6.137 -6.002 35.417 1.00 88.56 92 GLN A C 1
ATOM 744 O O . GLN A 1 92 ? -6.630 -5.896 36.538 1.00 88.56 92 GLN A O 1
ATOM 749 N N . GLN A 1 93 ? -6.865 -5.784 34.314 1.00 80.81 93 GLN A N 1
ATOM 750 C CA . GLN A 1 93 ? -8.298 -5.462 34.351 1.00 80.81 93 GLN A CA 1
ATOM 751 C C . GLN A 1 93 ? -9.141 -6.615 34.916 1.00 80.81 93 GLN A C 1
ATOM 753 O O . GLN A 1 93 ? -10.050 -6.373 35.707 1.00 80.81 93 GLN A O 1
ATOM 758 N N . ILE A 1 94 ? -8.837 -7.866 34.551 1.00 83.81 94 ILE A N 1
ATOM 759 C CA . ILE A 1 94 ? -9.515 -9.058 35.089 1.00 83.81 94 ILE A CA 1
ATOM 760 C C . ILE A 1 94 ? -9.246 -9.209 36.592 1.00 83.81 94 ILE A C 1
ATOM 762 O O . ILE A 1 94 ? -10.159 -9.537 37.348 1.00 83.81 94 ILE A O 1
ATOM 766 N N . GLU A 1 95 ? -8.016 -8.968 37.040 1.00 87.00 95 GLU A N 1
ATOM 767 C CA . GLU A 1 95 ? -7.639 -9.051 38.452 1.00 87.00 95 GLU A CA 1
ATOM 768 C C . GLU A 1 95 ? -8.316 -7.961 39.295 1.00 87.00 95 GLU A C 1
ATOM 770 O O . GLU A 1 95 ? -8.931 -8.273 40.316 1.00 87.00 95 GLU A O 1
ATOM 775 N N . LEU A 1 96 ? -8.318 -6.709 38.821 1.00 83.12 96 LEU A N 1
ATOM 776 C CA . LEU A 1 96 ? -9.018 -5.607 39.487 1.00 83.12 96 LEU A CA 1
ATOM 777 C C . LEU A 1 96 ? -10.543 -5.809 39.504 1.00 83.12 96 LEU A C 1
ATOM 779 O O . LEU A 1 96 ? -11.209 -5.458 40.475 1.00 83.12 96 LEU A O 1
ATOM 783 N N . ALA A 1 97 ? -11.111 -6.410 38.455 1.00 78.25 97 ALA A N 1
ATOM 784 C CA . ALA A 1 97 ? -12.520 -6.791 38.430 1.00 78.25 97 ALA A CA 1
ATOM 785 C C . ALA A 1 97 ? -12.844 -7.877 39.474 1.00 78.25 97 ALA A C 1
ATOM 787 O O . ALA A 1 97 ? -13.862 -7.779 40.158 1.00 78.25 97 ALA A O 1
ATOM 788 N N . LYS A 1 98 ? -11.974 -8.885 39.637 1.00 83.44 98 LYS A N 1
ATOM 789 C CA . LYS A 1 98 ? -12.126 -9.932 40.663 1.00 83.44 98 LYS A CA 1
ATOM 790 C C . LYS A 1 98 ? -12.045 -9.366 42.081 1.00 83.44 98 LYS A C 1
ATOM 792 O O . LYS A 1 98 ? -12.897 -9.702 42.900 1.00 83.44 98 LYS A O 1
ATOM 797 N N . SER A 1 99 ? -11.069 -8.502 42.370 1.00 81.75 99 SER A N 1
ATOM 798 C CA . SER A 1 99 ? -10.936 -7.892 43.701 1.00 81.75 99 SER A CA 1
ATOM 799 C C . SER A 1 99 ? -12.078 -6.920 44.010 1.00 81.75 99 SER A C 1
ATOM 801 O O . SER A 1 99 ? -12.585 -6.919 45.128 1.00 81.75 99 SER A O 1
ATOM 803 N N . ALA A 1 100 ? -12.563 -6.166 43.015 1.00 75.44 100 ALA A N 1
ATOM 804 C CA . ALA A 1 100 ? -13.758 -5.341 43.165 1.00 75.44 100 ALA A CA 1
ATOM 805 C C . ALA A 1 100 ? -14.994 -6.179 43.533 1.00 75.44 100 ALA A C 1
ATOM 807 O O . ALA A 1 100 ? -15.696 -5.811 44.468 1.00 75.44 100 ALA A O 1
ATOM 808 N N . ILE A 1 101 ? -15.226 -7.316 42.859 1.00 72.94 101 ILE A N 1
ATOM 809 C CA . ILE A 1 101 ? -16.333 -8.233 43.190 1.00 72.94 101 ILE A CA 1
ATOM 810 C C . ILE A 1 101 ? -16.183 -8.779 44.615 1.00 72.94 101 ILE A C 1
ATOM 812 O O . ILE A 1 101 ? -17.144 -8.724 45.376 1.00 72.94 101 ILE A O 1
ATOM 816 N N . ALA A 1 102 ? -14.991 -9.260 44.987 1.00 76.56 102 ALA A N 1
ATOM 817 C CA . ALA A 1 102 ? -14.733 -9.842 46.307 1.00 76.56 102 ALA A CA 1
ATOM 818 C C . ALA A 1 102 ? -14.937 -8.846 47.465 1.00 76.56 102 ALA A C 1
ATOM 820 O O . ALA A 1 102 ? -15.385 -9.238 48.538 1.00 76.56 102 ALA A O 1
ATOM 821 N N . ASN A 1 103 ? -14.641 -7.562 47.241 1.00 68.44 103 ASN A N 1
ATOM 822 C CA . ASN A 1 103 ? -14.810 -6.502 48.239 1.00 68.44 103 ASN A CA 1
ATOM 823 C C . ASN A 1 103 ? -16.237 -5.928 48.289 1.00 68.44 103 ASN A C 1
ATOM 825 O O . ASN A 1 103 ? -16.586 -5.225 49.237 1.00 68.44 103 ASN A O 1
ATOM 829 N N . THR A 1 104 ? -17.067 -6.180 47.274 1.00 65.25 104 THR A N 1
ATOM 830 C CA . THR A 1 104 ? -18.473 -5.766 47.281 1.00 65.25 104 THR A CA 1
ATOM 831 C C . THR A 1 104 ? -19.349 -6.862 47.872 1.00 65.25 104 THR A C 1
ATOM 833 O O . THR A 1 104 ? -19.440 -7.955 47.319 1.00 65.25 104 THR A O 1
ATOM 836 N N . ASN A 1 105 ? -20.065 -6.541 48.950 1.00 60.31 105 ASN A N 1
ATOM 837 C CA . ASN A 1 105 ? -20.968 -7.462 49.640 1.00 60.31 105 ASN A CA 1
ATOM 838 C C . ASN A 1 105 ? -22.304 -7.651 48.873 1.00 60.31 105 ASN A C 1
ATOM 840 O O . ASN A 1 105 ? -23.388 -7.375 49.379 1.00 60.31 105 ASN A O 1
ATOM 844 N N . VAL A 1 106 ? -22.216 -8.020 47.586 1.00 56.56 106 VAL A N 1
ATOM 845 C CA . VAL A 1 106 ? -23.349 -8.089 46.638 1.00 56.56 106 VAL A CA 1
ATOM 846 C C . VAL A 1 106 ? -24.271 -9.266 46.944 1.00 56.56 106 VAL A C 1
ATOM 848 O O . VAL A 1 106 ? -25.467 -9.172 46.686 1.00 56.56 106 VAL A O 1
ATOM 851 N N . LEU A 1 107 ? -23.721 -10.355 47.492 1.00 53.62 107 LEU A N 1
ATOM 852 C CA . LEU A 1 107 ? -24.456 -11.585 47.800 1.00 53.62 107 LEU A CA 1
ATOM 853 C C . LEU A 1 107 ? -25.612 -11.342 48.785 1.00 53.62 107 LEU A C 1
ATOM 855 O O . LEU A 1 107 ? -26.692 -11.883 48.576 1.00 53.62 107 LEU A O 1
ATOM 859 N N . ASP A 1 108 ? -25.441 -10.437 49.753 1.00 57.31 108 ASP A N 1
ATOM 860 C CA . ASP A 1 108 ? -26.458 -10.105 50.765 1.00 57.31 108 ASP A CA 1
ATOM 861 C C . ASP A 1 108 ? -27.722 -9.422 50.196 1.00 57.31 108 ASP A C 1
ATOM 863 O O . ASP A 1 108 ? -28.716 -9.266 50.905 1.00 57.31 108 ASP A O 1
ATOM 867 N N . GLN A 1 109 ? -27.712 -8.994 48.926 1.00 53.56 109 GLN A N 1
ATOM 868 C CA . GLN A 1 109 ? -28.855 -8.339 48.268 1.00 53.56 109 GLN A CA 1
ATOM 869 C C . GLN A 1 109 ? -29.553 -9.222 47.221 1.00 53.56 109 GLN A C 1
ATOM 871 O O . GLN A 1 109 ? -30.500 -8.771 46.568 1.00 53.56 109 GLN A O 1
ATOM 876 N N . VAL A 1 110 ? -29.112 -10.470 47.042 1.00 56.78 110 VAL A N 1
ATOM 877 C CA . VAL A 1 110 ? -29.661 -11.394 46.040 1.00 56.78 110 VAL A CA 1
ATOM 878 C C . VAL A 1 110 ? -30.666 -12.329 46.699 1.00 56.78 110 VAL A C 1
ATOM 880 O O . VAL A 1 110 ? -30.308 -13.122 47.561 1.00 56.78 110 VAL A O 1
ATOM 883 N N . LYS A 1 111 ? -31.932 -12.276 46.273 1.00 58.28 111 LYS A N 1
ATOM 884 C CA . LYS A 1 111 ? -32.897 -13.331 46.611 1.00 58.28 111 LYS A CA 1
ATOM 885 C C . LYS A 1 111 ? -32.603 -14.572 45.772 1.00 58.28 111 LYS A C 1
ATOM 887 O O . LYS A 1 111 ? -32.336 -14.445 44.575 1.00 58.28 111 LYS A O 1
ATOM 892 N N . ASP A 1 112 ? -32.690 -15.749 46.385 1.00 59.38 112 ASP A N 1
ATOM 893 C CA . ASP A 1 112 ? -32.415 -17.025 45.723 1.00 59.38 112 ASP A CA 1
ATOM 894 C C . ASP A 1 112 ? -33.195 -17.181 44.405 1.00 59.38 112 ASP A C 1
ATOM 896 O O . ASP A 1 112 ? -34.424 -17.108 44.373 1.00 59.38 112 ASP A O 1
ATOM 900 N N . GLY A 1 113 ? -32.466 -17.432 43.311 1.00 62.72 113 GLY A N 1
ATOM 901 C CA . GLY A 1 113 ? -33.031 -17.877 42.032 1.00 62.72 113 GLY A CA 1
ATOM 902 C C . GLY A 1 113 ? -33.001 -16.896 40.851 1.00 62.72 113 GLY A C 1
ATOM 903 O O . GLY A 1 113 ? -33.237 -17.347 39.730 1.00 62.72 113 GLY A O 1
ATOM 904 N N . GLU A 1 114 ? -32.680 -15.604 41.022 1.00 60.16 114 GLU A N 1
ATOM 905 C CA . GLU A 1 114 ? -32.539 -14.678 39.876 1.00 60.16 114 GLU A CA 1
ATOM 906 C C . GLU A 1 114 ? -31.076 -14.534 39.388 1.00 60.16 114 GLU A C 1
ATOM 908 O O . GLU A 1 114 ? -30.190 -14.184 40.171 1.00 60.16 114 GLU A O 1
ATOM 913 N N . PRO A 1 115 ? -30.783 -14.748 38.086 1.00 58.09 115 PRO A N 1
ATOM 914 C CA . PRO A 1 115 ? -29.433 -14.597 37.547 1.00 58.09 115 PRO A CA 1
ATOM 915 C C . PRO A 1 115 ? -29.045 -13.116 37.399 1.00 58.09 115 PRO A C 1
ATOM 917 O O . PRO A 1 115 ? -29.590 -12.384 36.568 1.00 58.09 115 PRO A O 1
ATOM 920 N N . ILE A 1 116 ? -28.047 -12.678 38.168 1.00 64.12 116 ILE A N 1
ATOM 921 C CA . ILE A 1 116 ? -27.508 -11.313 38.097 1.00 64.12 116 ILE A CA 1
ATOM 922 C C . ILE A 1 116 ? -26.435 -11.199 37.015 1.00 64.12 116 ILE A C 1
ATOM 924 O O . ILE A 1 116 ? -25.483 -11.979 36.962 1.00 64.12 116 ILE A O 1
ATOM 928 N N . ARG A 1 117 ? -26.527 -10.141 36.203 1.00 65.19 117 ARG A N 1
ATOM 929 C CA . ARG A 1 117 ? -25.475 -9.745 35.267 1.00 65.19 117 ARG A CA 1
ATOM 930 C C . ARG A 1 117 ? -24.692 -8.556 35.824 1.00 65.19 117 ARG A C 1
ATOM 932 O O . ARG A 1 117 ? -25.146 -7.413 35.771 1.00 65.19 117 ARG A O 1
ATOM 939 N N . VAL A 1 118 ? -23.489 -8.818 36.330 1.00 66.25 118 VAL A N 1
ATOM 940 C CA . VAL A 1 118 ? -22.549 -7.767 36.752 1.00 66.25 118 VAL A CA 1
ATOM 941 C C . VAL A 1 118 ? -21.821 -7.226 35.519 1.00 66.25 118 VAL A C 1
ATOM 943 O O . VAL A 1 118 ? -21.147 -7.974 34.813 1.00 66.25 118 VAL A O 1
ATOM 946 N N . VAL A 1 119 ? -21.948 -5.927 35.241 1.00 66.81 119 VAL A N 1
ATOM 947 C CA . VAL A 1 119 ? -21.235 -5.258 34.143 1.00 66.81 119 VAL A CA 1
ATOM 948 C C . VAL A 1 119 ? -20.195 -4.315 34.734 1.00 66.81 119 VAL A C 1
ATOM 950 O O . VAL A 1 119 ? -20.521 -3.227 35.207 1.00 66.81 119 VAL A O 1
ATOM 953 N N . ILE A 1 120 ? -18.932 -4.733 34.683 1.00 68.25 120 ILE A N 1
ATOM 954 C CA . ILE A 1 120 ? -17.786 -3.921 35.099 1.00 68.25 120 ILE A CA 1
ATOM 955 C C . ILE A 1 120 ? -17.256 -3.194 33.864 1.00 68.25 120 ILE A C 1
ATOM 957 O O . ILE A 1 120 ? -16.858 -3.822 32.883 1.00 68.25 120 ILE A O 1
ATOM 961 N N . ARG A 1 121 ? -17.281 -1.860 33.891 1.00 67.81 121 ARG A N 1
ATOM 962 C CA . ARG A 1 121 ? -16.680 -1.004 32.862 1.00 67.81 121 ARG A CA 1
ATOM 963 C C . ARG A 1 121 ? -15.435 -0.344 33.432 1.00 67.81 121 ARG A C 1
ATOM 965 O O . ARG A 1 121 ? -15.472 0.181 34.539 1.00 67.81 121 ARG A O 1
ATOM 972 N N . MET A 1 122 ? -14.359 -0.339 32.657 1.00 63.12 122 MET A N 1
ATOM 973 C CA . MET A 1 122 ? -13.124 0.368 32.986 1.00 63.12 122 MET A CA 1
ATOM 974 C C . MET A 1 122 ? -12.801 1.359 31.875 1.00 63.12 122 MET A C 1
ATOM 976 O O . MET A 1 122 ? -12.944 1.024 30.698 1.00 63.12 122 MET A O 1
ATOM 980 N N . ASN A 1 123 ? -12.390 2.574 32.236 1.00 68.56 123 ASN A N 1
ATOM 981 C CA . ASN A 1 123 ? -11.881 3.542 31.264 1.00 68.56 123 ASN A CA 1
ATOM 982 C C . ASN A 1 123 ? -10.358 3.386 31.066 1.00 68.56 123 ASN A C 1
ATOM 984 O O . ASN A 1 123 ? -9.698 2.602 31.749 1.00 68.56 123 ASN A O 1
ATOM 988 N N . ALA A 1 124 ? -9.789 4.147 30.126 1.00 58.34 124 ALA A N 1
ATOM 989 C CA . ALA A 1 124 ? -8.353 4.117 29.833 1.00 58.34 124 ALA A CA 1
ATOM 990 C C . ALA A 1 124 ? -7.464 4.611 30.998 1.00 58.34 124 ALA A C 1
ATOM 992 O O . ALA A 1 124 ? -6.268 4.336 31.004 1.00 58.34 124 ALA A O 1
ATOM 993 N N . GLU A 1 125 ? -8.045 5.302 31.984 1.00 61.06 125 GLU A N 1
ATOM 994 C CA . GLU A 1 125 ? -7.378 5.793 33.200 1.00 61.06 125 GLU A CA 1
ATOM 995 C C . GLU A 1 125 ? -7.432 4.777 34.361 1.00 61.06 125 GLU A C 1
ATOM 997 O O . GLU A 1 125 ? -6.993 5.083 35.465 1.00 61.06 125 GLU A O 1
ATOM 1002 N N . GLY A 1 126 ? -8.013 3.588 34.151 1.00 56.38 126 GLY A N 1
ATOM 1003 C CA . GLY A 1 126 ? -8.143 2.551 35.180 1.00 56.38 126 GLY A CA 1
ATOM 1004 C C . GLY A 1 126 ? -9.302 2.746 36.166 1.00 56.38 126 GLY A C 1
ATOM 1005 O O . GLY A 1 126 ? -9.471 1.919 37.060 1.00 56.38 126 GLY A O 1
ATOM 1006 N N . LYS A 1 127 ? -10.141 3.779 36.004 1.00 64.31 127 LYS A N 1
ATOM 1007 C CA . LYS A 1 127 ? -11.328 3.981 36.852 1.00 64.31 127 LYS A CA 1
ATOM 1008 C C . LYS A 1 127 ? -12.363 2.896 36.559 1.00 64.31 127 LYS A C 1
ATOM 1010 O O . LYS A 1 127 ? -12.811 2.746 35.419 1.00 64.31 127 LYS A O 1
ATOM 1015 N N . THR A 1 128 ? -12.746 2.155 37.594 1.00 62.22 128 THR A N 1
ATOM 1016 C CA . THR A 1 128 ? -13.765 1.105 37.551 1.00 62.22 128 THR A CA 1
ATOM 1017 C C . THR A 1 128 ? -15.156 1.681 37.817 1.00 62.22 128 THR A C 1
ATOM 1019 O O . THR A 1 128 ? -15.363 2.503 38.705 1.00 62.22 128 THR A O 1
ATOM 1022 N N . SER A 1 129 ? -16.144 1.221 37.054 1.00 64.88 129 SER A N 1
ATOM 1023 C CA . SER A 1 129 ? -17.565 1.430 37.320 1.00 64.88 129 SER A CA 1
ATOM 1024 C C . SER A 1 129 ? -18.256 0.072 37.290 1.00 64.88 129 SER A C 1
ATOM 1026 O O . SER A 1 129 ? -18.302 -0.593 36.253 1.00 64.88 129 SER A O 1
ATOM 1028 N N . VAL A 1 130 ? -18.761 -0.354 38.446 1.00 62.50 130 VAL A N 1
ATOM 1029 C CA . VAL A 1 130 ? -19.538 -1.587 38.598 1.00 62.50 130 VAL A CA 1
ATOM 1030 C C . VAL A 1 130 ? -21.015 -1.228 38.470 1.00 62.50 130 VAL A C 1
ATOM 1032 O O . VAL A 1 130 ? -21.523 -0.417 39.242 1.00 62.50 130 VAL A O 1
ATOM 1035 N N . ARG A 1 131 ? -21.721 -1.825 37.504 1.00 67.62 131 ARG A N 1
ATOM 1036 C CA . ARG A 1 131 ? -23.180 -1.706 37.389 1.00 67.62 131 ARG A CA 1
ATOM 1037 C C . ARG A 1 131 ? -23.822 -3.086 37.438 1.00 67.62 131 ARG A C 1
ATOM 1039 O O . ARG A 1 131 ? -23.561 -3.930 36.582 1.00 67.62 131 ARG A O 1
ATOM 1046 N N . LEU A 1 132 ? -24.691 -3.286 38.421 1.00 60.31 132 LEU A N 1
A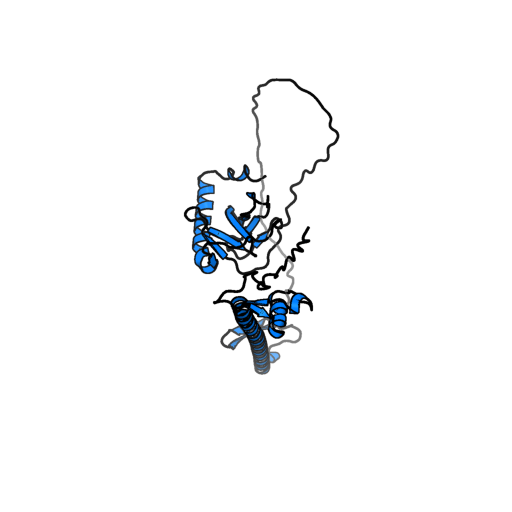TOM 1047 C CA . LEU A 1 132 ? -25.541 -4.467 38.521 1.00 60.31 132 LEU A CA 1
ATOM 1048 C C . LEU A 1 132 ? -26.725 -4.320 37.553 1.00 60.31 132 LEU A C 1
ATOM 1050 O O . LEU A 1 132 ? -27.386 -3.279 37.522 1.00 60.31 132 LEU A O 1
ATOM 1054 N N . GLN A 1 133 ? -26.984 -5.351 36.749 1.00 61.41 133 GLN A N 1
ATOM 1055 C CA . GLN A 1 133 ? -28.234 -5.518 36.011 1.00 61.41 133 GLN A CA 1
ATOM 1056 C C . GLN A 1 133 ? -28.918 -6.792 36.512 1.00 61.41 133 GLN A C 1
ATOM 1058 O O . GLN A 1 133 ? -28.487 -7.903 36.203 1.00 61.41 133 GLN A O 1
ATOM 1063 N N . VAL A 1 134 ? -29.985 -6.616 37.290 1.00 59.84 134 VAL A N 1
ATOM 1064 C CA . VAL A 1 134 ? -30.921 -7.692 37.629 1.00 59.84 134 VAL A CA 1
ATOM 1065 C C . VAL A 1 134 ? -31.873 -7.855 36.445 1.00 59.84 134 VAL A C 1
ATOM 1067 O O . VAL A 1 134 ? -32.490 -6.881 36.007 1.00 59.84 134 VAL A O 1
ATOM 1070 N N . HIS A 1 135 ? -31.961 -9.060 35.885 1.00 48.97 135 HIS A N 1
ATOM 1071 C CA . HIS A 1 135 ? -32.924 -9.377 34.832 1.00 48.97 135 HIS A CA 1
ATOM 1072 C C . HIS A 1 135 ? -34.158 -10.042 35.437 1.00 48.97 135 HIS A C 1
ATOM 1074 O O . HIS A 1 135 ? -34.319 -11.258 35.367 1.00 48.97 135 HIS A O 1
ATOM 1080 N N . SER A 1 136 ? -35.051 -9.215 35.984 1.00 46.84 136 SER A N 1
ATOM 1081 C CA . SER A 1 136 ? -36.397 -9.648 36.349 1.00 46.84 136 SER A CA 1
ATOM 1082 C C . SER A 1 136 ? -37.105 -10.204 35.112 1.00 46.84 136 SER A C 1
ATOM 1084 O O . SER A 1 136 ? -37.169 -9.553 34.063 1.00 46.84 136 SER A O 1
ATOM 1086 N N . LYS A 1 137 ? -37.615 -11.429 35.226 1.00 39.91 137 LYS A N 1
ATOM 1087 C CA . LYS A 1 137 ? -38.285 -12.145 34.133 1.00 39.91 137 LYS A CA 1
ATOM 1088 C C . LYS A 1 137 ? -39.529 -11.356 33.678 1.00 39.91 137 LYS A C 1
ATOM 1090 O O . LYS A 1 137 ? -40.337 -11.001 34.537 1.00 39.91 137 LYS A O 1
ATOM 1095 N N . PRO A 1 138 ? -39.740 -11.087 32.372 1.00 37.88 138 PRO A N 1
ATOM 1096 C CA . PRO A 1 138 ? -40.961 -10.422 31.925 1.00 37.88 138 PRO A CA 1
ATOM 1097 C C . PRO A 1 138 ? -42.169 -11.307 32.242 1.00 37.88 138 PRO A C 1
ATOM 1099 O O . PRO A 1 138 ? -42.242 -12.439 31.761 1.00 37.88 138 PRO A O 1
ATOM 1102 N N . GLN A 1 139 ? -43.110 -10.812 33.047 1.00 35.47 139 GLN A N 1
ATOM 1103 C CA . GLN A 1 139 ? -44.402 -11.479 33.190 1.00 35.47 139 GLN A CA 1
ATOM 1104 C C . GLN A 1 139 ? -45.262 -11.204 31.947 1.00 35.47 139 GLN A C 1
ATOM 1106 O O . GLN A 1 139 ? -45.323 -10.052 31.504 1.00 35.47 139 GLN A O 1
ATOM 1111 N N . PRO A 1 140 ? -45.943 -12.218 31.386 1.00 36.88 140 PRO A N 1
ATOM 1112 C CA . PRO A 1 140 ? -46.952 -11.988 30.364 1.00 36.88 140 PRO A CA 1
ATOM 1113 C C . PRO A 1 140 ? -48.162 -11.293 31.002 1.00 36.88 140 PRO A C 1
ATOM 1115 O O . PRO A 1 140 ? -48.648 -11.723 32.046 1.00 36.88 140 PRO A O 1
ATOM 1118 N N . LYS A 1 141 ? -48.647 -10.216 30.377 1.00 36.81 141 LYS A N 1
ATOM 1119 C CA . LYS A 1 141 ? -49.934 -9.597 30.715 1.00 36.81 141 LYS A CA 1
ATOM 1120 C C . LYS A 1 141 ? -50.934 -9.873 29.598 1.00 36.81 141 LYS A C 1
ATOM 1122 O O . LYS A 1 141 ? -50.754 -9.394 28.481 1.00 36.81 141 LYS A O 1
ATOM 1127 N N . GLU A 1 142 ? -51.967 -10.636 29.924 1.00 36.66 142 GLU A N 1
ATOM 1128 C CA . GLU A 1 142 ? -53.168 -10.820 29.106 1.00 36.66 142 GLU A CA 1
ATOM 1129 C C . GLU A 1 142 ? -54.208 -9.732 29.430 1.00 36.66 142 GLU A C 1
ATOM 1131 O O . GLU A 1 142 ? -54.331 -9.349 30.591 1.00 36.66 142 GLU A O 1
ATOM 1136 N N . GLY A 1 143 ? -54.979 -9.302 28.420 1.00 33.03 143 GLY A N 1
ATOM 1137 C CA . GLY A 1 143 ? -56.244 -8.548 28.553 1.00 33.03 143 GLY A CA 1
ATOM 1138 C C . GLY A 1 143 ? -56.164 -7.094 29.075 1.00 33.03 143 GLY A C 1
ATOM 1139 O O . GLY A 1 143 ? -55.321 -6.747 29.890 1.00 33.03 143 GLY A O 1
ATOM 1140 N N . GLU A 1 144 ? -57.029 -6.162 28.661 1.00 34.00 144 GLU A N 1
ATOM 1141 C CA . GLU A 1 144 ? -58.059 -6.182 27.609 1.00 34.00 144 GLU A CA 1
ATOM 1142 C C . GLU A 1 144 ? -58.431 -4.728 27.209 1.00 34.00 144 GLU A C 1
ATOM 1144 O O . GLU A 1 144 ? -58.374 -3.856 28.066 1.00 34.00 144 GLU A O 1
ATOM 1149 N N . LYS A 1 145 ? -58.831 -4.512 25.937 1.00 32.12 145 LYS A N 1
ATOM 1150 C CA . LYS A 1 145 ? -59.725 -3.457 25.354 1.00 32.12 145 LYS A CA 1
ATOM 1151 C C . LYS A 1 145 ? -59.593 -1.974 25.815 1.00 32.12 145 LYS A C 1
ATOM 1153 O O . LYS A 1 145 ? -59.593 -1.656 26.990 1.00 32.12 145 LYS A O 1
ATOM 1158 N N . ALA A 1 146 ? -59.633 -0.980 24.919 1.00 28.78 146 ALA A N 1
ATOM 1159 C CA . ALA A 1 146 ? -60.724 -0.756 23.957 1.00 28.78 146 ALA A CA 1
ATOM 1160 C C . ALA A 1 146 ? -60.364 0.201 22.783 1.00 28.78 146 ALA A C 1
ATOM 1162 O O . ALA A 1 146 ? -59.430 0.982 22.913 1.00 28.78 146 ALA A O 1
ATOM 1163 N N . SER A 1 147 ? -61.140 0.093 21.682 1.00 31.11 147 SER A N 1
ATOM 1164 C CA . SER A 1 147 ? -61.584 1.107 20.671 1.00 31.11 147 SER A CA 1
ATOM 1165 C C . SER A 1 147 ? -60.800 2.432 20.492 1.00 31.11 147 SER A C 1
ATOM 1167 O O . SER A 1 147 ? -60.469 3.076 21.478 1.00 31.11 147 SER A O 1
ATOM 1169 N N . THR A 1 148 ? -60.578 3.006 19.300 1.00 25.31 148 THR A N 1
ATOM 1170 C CA . THR A 1 148 ? -61.118 2.825 17.919 1.00 25.31 148 THR A CA 1
ATOM 1171 C C . THR A 1 148 ? -60.105 3.475 16.916 1.00 25.31 148 THR A C 1
ATOM 1173 O O . THR A 1 148 ? -59.033 3.880 17.358 1.00 25.31 148 THR A O 1
ATOM 1176 N N . ASP A 1 149 ? -60.254 3.615 15.585 1.00 26.84 149 ASP A N 1
ATOM 1177 C CA . ASP A 1 149 ? -61.371 3.433 14.631 1.00 26.84 149 ASP A CA 1
ATOM 1178 C C . ASP A 1 149 ? -60.878 3.139 13.181 1.00 26.84 149 ASP A C 1
ATOM 1180 O O . ASP A 1 149 ? -59.688 2.914 12.949 1.00 26.84 149 ASP A O 1
ATOM 1184 N N . SER A 1 150 ? -61.769 3.168 12.180 1.00 29.14 150 SER A N 1
ATOM 1185 C CA . SER A 1 150 ? -61.467 3.289 10.729 1.00 29.14 150 SER A CA 1
ATOM 1186 C C . SER A 1 150 ? -62.617 4.038 10.014 1.00 29.14 150 SER A C 1
ATOM 1188 O O . SER A 1 150 ? -63.727 4.012 10.541 1.00 29.14 150 SER A O 1
ATOM 1190 N N . PRO A 1 151 ? -62.404 4.763 8.886 1.00 38.97 151 PRO A N 1
ATOM 1191 C CA . PRO A 1 151 ? -62.209 4.185 7.534 1.00 38.97 151 PRO A CA 1
ATOM 1192 C C . PRO A 1 151 ? -61.021 4.821 6.762 1.00 38.97 151 PRO A C 1
ATOM 1194 O O . PRO A 1 151 ? -60.565 5.904 7.108 1.00 38.97 151 PRO A O 1
ATOM 1197 N N . GLU A 1 152 ? -60.341 4.172 5.808 1.00 26.23 152 GLU A N 1
ATOM 1198 C CA . GLU A 1 152 ? -60.745 3.539 4.526 1.00 26.23 152 GLU A CA 1
ATOM 1199 C C . GLU A 1 152 ? -60.824 4.525 3.330 1.00 26.23 152 GLU A C 1
ATOM 1201 O O . GLU A 1 152 ? -61.248 5.664 3.474 1.00 26.23 152 GLU A O 1
ATOM 1206 N N . VAL A 1 153 ? -60.485 4.001 2.139 1.00 27.19 153 VAL A N 1
ATOM 1207 C CA . VAL A 1 153 ? -60.755 4.500 0.768 1.00 27.19 153 VAL A CA 1
ATOM 1208 C C . VAL A 1 153 ? -59.767 5.545 0.183 1.00 27.19 153 VAL A C 1
ATOM 1210 O O . VAL A 1 153 ? -59.387 6.473 0.879 1.00 27.19 153 VAL A O 1
ATOM 1213 N N . LYS A 1 154 ? -59.358 5.560 -1.109 1.00 25.83 154 LYS A N 1
ATOM 1214 C CA . LYS A 1 154 ? -59.182 4.579 -2.230 1.00 25.83 154 LYS A CA 1
ATOM 1215 C C . LYS A 1 154 ? -58.698 5.375 -3.483 1.00 25.83 154 LYS A C 1
ATOM 1217 O O . LYS A 1 154 ? -58.648 6.596 -3.428 1.00 25.83 154 LYS A O 1
ATOM 1222 N N . VAL A 1 155 ? -58.490 4.695 -4.623 1.00 28.53 155 VAL A N 1
ATOM 1223 C CA . VAL A 1 155 ? -58.559 5.238 -6.015 1.00 28.53 155 VAL A CA 1
ATOM 1224 C C . VAL A 1 155 ? -57.356 6.065 -6.532 1.00 28.53 155 VAL A C 1
ATOM 1226 O O . VAL A 1 155 ? -57.269 7.275 -6.350 1.00 28.53 155 VAL A O 1
ATOM 1229 N N . GLU A 1 156 ? -56.509 5.414 -7.344 1.00 34.59 156 GLU A N 1
ATOM 1230 C CA . GLU A 1 156 ? -56.022 6.019 -8.601 1.00 34.59 156 GLU A CA 1
ATOM 1231 C C . GLU A 1 156 ? -57.192 6.166 -9.587 1.00 34.59 156 GLU A C 1
ATOM 1233 O O . GLU A 1 156 ? -58.087 5.315 -9.586 1.00 34.59 156 GLU A O 1
ATOM 1238 N N . PRO A 1 157 ? -57.110 7.099 -10.549 1.00 28.81 157 PRO A N 1
ATOM 1239 C CA . PRO A 1 157 ? -57.487 6.707 -11.904 1.00 28.81 157 PRO A CA 1
ATOM 1240 C C . PRO A 1 157 ? -56.449 7.087 -12.966 1.00 28.81 157 PRO A C 1
ATOM 1242 O O . PRO A 1 157 ? -55.896 8.185 -13.007 1.00 28.81 157 PRO A O 1
ATOM 1245 N N . SER A 1 158 ? -56.244 6.142 -13.875 1.00 29.66 158 SER A N 1
ATOM 1246 C CA . SER A 1 158 ? -55.508 6.279 -15.129 1.00 29.66 158 SER A CA 1
ATOM 1247 C C . SER A 1 158 ? -56.422 6.768 -16.258 1.00 29.66 158 SER A C 1
ATOM 1249 O O . SER A 1 158 ? -57.608 6.477 -16.233 1.00 29.66 158 SER A O 1
ATOM 1251 N N . THR A 1 159 ? -55.856 7.451 -17.263 1.00 23.36 159 THR A N 1
ATOM 1252 C CA . THR A 1 159 ? -56.305 7.540 -18.680 1.00 23.36 159 THR A CA 1
ATOM 1253 C C . THR A 1 159 ? -55.376 8.525 -19.415 1.00 23.36 159 THR A C 1
ATOM 1255 O O . THR A 1 159 ? -54.969 9.504 -18.804 1.00 23.36 159 THR A O 1
ATOM 1258 N N . SER A 1 160 ? -55.041 8.482 -20.707 1.00 27.38 160 SER A N 1
ATOM 1259 C CA . SER A 1 160 ? -54.961 7.482 -21.790 1.00 27.38 160 SER A CA 1
ATOM 1260 C C . SER A 1 160 ? -54.916 8.265 -23.117 1.00 27.38 160 SER A C 1
ATOM 1262 O O . SER A 1 160 ? -55.579 9.296 -23.222 1.00 27.38 160 SER A O 1
ATOM 1264 N N . THR A 1 161 ? -54.272 7.699 -24.153 1.00 24.75 161 THR A N 1
ATOM 1265 C CA . THR A 1 161 ? -54.121 8.253 -25.530 1.00 24.75 161 THR A CA 1
ATOM 1266 C C . THR A 1 161 ? -53.158 9.467 -25.625 1.00 24.75 161 THR A C 1
ATOM 1268 O O . THR A 1 161 ? -52.749 9.991 -24.596 1.00 24.75 161 THR A O 1
ATOM 1271 N N . ALA A 1 162 ? -52.658 9.905 -26.793 1.00 25.19 162 ALA A N 1
ATOM 1272 C CA . ALA A 1 162 ? -52.967 9.494 -28.169 1.00 25.19 162 ALA A CA 1
ATOM 1273 C C . ALA A 1 162 ? -51.736 9.342 -29.099 1.00 25.19 162 ALA A C 1
ATOM 1275 O O . ALA A 1 162 ? -50.684 9.949 -28.923 1.00 25.19 162 ALA A O 1
ATOM 1276 N N . SER A 1 163 ? -51.937 8.504 -30.113 1.00 27.75 163 SER A N 1
ATOM 1277 C CA . SER A 1 163 ? -51.110 8.143 -31.267 1.00 27.75 163 SER A CA 1
ATOM 1278 C C . SER A 1 163 ? -50.782 9.283 -32.247 1.00 27.75 163 SER A C 1
ATOM 1280 O O . SER A 1 163 ? -51.604 10.164 -32.482 1.00 27.75 163 SER A O 1
ATOM 1282 N N . THR A 1 164 ? -49.674 9.162 -32.989 1.00 26.16 164 THR A N 1
ATOM 1283 C CA . THR A 1 164 ? -49.627 9.512 -34.430 1.00 26.16 164 THR A CA 1
ATOM 1284 C C . THR A 1 164 ? -48.450 8.825 -35.130 1.00 26.16 164 THR A C 1
ATOM 1286 O O . THR A 1 164 ? -47.418 8.563 -34.517 1.00 26.16 164 THR A O 1
ATOM 1289 N N . SER A 1 165 ? -48.618 8.485 -36.409 1.00 30.61 165 SER A N 1
ATOM 1290 C CA . SER A 1 165 ? -47.725 7.594 -37.164 1.00 30.61 165 SER A CA 1
ATOM 1291 C C . SER A 1 165 ? -47.440 8.098 -38.587 1.00 30.61 165 SER A C 1
ATOM 1293 O O . SER A 1 165 ? -48.300 8.719 -39.207 1.00 30.61 165 SER A O 1
ATOM 1295 N N . LYS A 1 166 ? -46.234 7.795 -39.098 1.00 28.36 166 LYS A N 1
ATOM 1296 C CA . LYS A 1 166 ? -45.811 7.655 -40.518 1.00 28.36 166 LYS A CA 1
ATOM 1297 C C . LYS A 1 166 ? -44.360 7.107 -40.502 1.00 28.36 166 LYS A C 1
ATOM 1299 O O . LYS A 1 166 ? -43.573 7.604 -39.707 1.00 28.36 166 LYS A O 1
ATOM 1304 N N . ALA A 1 167 ? -43.966 5.993 -41.136 1.00 27.06 167 ALA A N 1
ATOM 1305 C CA . ALA A 1 167 ? -44.112 5.525 -42.532 1.00 27.06 167 ALA A CA 1
ATOM 1306 C C . ALA A 1 167 ? -43.190 6.288 -43.519 1.00 27.06 167 ALA A C 1
ATOM 1308 O O . ALA A 1 167 ? -43.197 7.512 -43.469 1.00 27.06 167 ALA A O 1
ATOM 1309 N N . THR A 1 168 ? -42.419 5.695 -44.455 1.00 25.23 168 THR A N 1
ATOM 1310 C CA . THR A 1 168 ? -42.095 4.279 -44.804 1.00 25.23 168 THR A CA 1
ATOM 1311 C C . THR A 1 168 ? -40.938 4.238 -45.834 1.00 25.23 168 THR A C 1
ATOM 1313 O O . THR A 1 168 ? -40.962 5.051 -46.749 1.00 25.23 168 THR A O 1
ATOM 1316 N N . SER A 1 169 ? -40.027 3.247 -45.768 1.00 26.31 169 SER A N 1
ATOM 1317 C CA . SER A 1 169 ? -39.448 2.484 -46.919 1.00 26.31 169 SER A CA 1
ATOM 1318 C C . SER A 1 169 ? -38.466 1.413 -46.384 1.00 26.31 169 SER A C 1
ATOM 1320 O O . SER A 1 169 ? -37.599 1.770 -45.594 1.00 26.31 169 SER A O 1
ATOM 1322 N N . ASN A 1 170 ? -38.619 0.091 -46.581 1.00 28.03 170 ASN A N 1
ATOM 1323 C CA . ASN A 1 170 ? -38.611 -0.733 -47.818 1.00 28.03 170 ASN A CA 1
ATOM 1324 C C . ASN A 1 170 ? -37.228 -0.714 -48.519 1.00 28.03 170 ASN A C 1
ATOM 1326 O O . ASN A 1 170 ? -36.760 0.376 -48.815 1.00 28.03 170 ASN A O 1
ATOM 1330 N N . ILE A 1 171 ? -36.520 -1.820 -48.831 1.00 30.58 171 ILE A N 1
ATOM 1331 C CA . ILE A 1 171 ? -36.828 -3.278 -48.903 1.00 30.58 171 ILE A CA 1
ATOM 1332 C C . ILE A 1 171 ? -35.531 -4.133 -48.656 1.00 30.58 171 ILE A C 1
ATOM 1334 O O . ILE A 1 171 ? -34.443 -3.563 -48.731 1.00 30.58 171 ILE A O 1
ATOM 1338 N N . PRO A 1 172 ? -35.601 -5.452 -48.329 1.00 35.78 172 PRO A N 1
ATOM 1339 C CA . PRO A 1 172 ? -34.459 -6.316 -47.928 1.00 35.78 172 PRO A CA 1
ATOM 1340 C C . PRO A 1 172 ? -34.160 -7.390 -49.028 1.00 35.78 172 PRO A C 1
ATOM 1342 O O . PRO A 1 172 ? -34.425 -7.074 -50.186 1.00 35.78 172 PRO A O 1
ATOM 1345 N N . PRO A 1 173 ? -33.760 -8.670 -48.781 1.00 44.41 173 PRO A N 1
ATOM 1346 C CA . PRO A 1 173 ? -32.981 -9.324 -47.704 1.00 44.41 173 PRO A CA 1
ATOM 1347 C C . PRO A 1 173 ? -31.815 -10.228 -48.217 1.00 44.41 173 PRO A C 1
ATOM 1349 O O . PRO A 1 173 ? -31.831 -10.679 -49.356 1.00 44.41 173 PRO A O 1
ATOM 1352 N N . VAL A 1 174 ? -30.917 -10.681 -47.326 1.00 28.30 174 VAL A N 1
ATOM 1353 C CA . VAL A 1 174 ? -30.433 -12.086 -47.333 1.00 28.30 174 VAL A CA 1
ATOM 1354 C C . VAL A 1 174 ? -30.375 -12.585 -45.887 1.00 28.30 174 VAL A C 1
ATOM 1356 O O . VAL A 1 174 ? -29.906 -11.880 -44.998 1.00 28.30 174 VAL A O 1
ATOM 1359 N N . SER A 1 175 ? -30.896 -13.788 -45.652 1.00 29.16 175 SER A N 1
ATOM 1360 C CA . SER A 1 175 ? -31.033 -14.421 -44.338 1.00 29.16 175 SER A CA 1
ATOM 1361 C C . SER A 1 175 ? -30.211 -15.702 -44.279 1.00 29.16 175 SER A C 1
ATOM 1363 O O . SER A 1 175 ? -30.351 -16.513 -45.188 1.00 29.16 175 SER A O 1
ATOM 1365 N N . VAL A 1 176 ? -29.479 -15.928 -43.180 1.00 29.25 176 VAL A N 1
ATOM 1366 C CA . VAL A 1 176 ? -29.544 -17.206 -42.445 1.00 29.25 176 VAL A CA 1
ATOM 1367 C C . VAL A 1 176 ? -29.355 -16.937 -40.944 1.00 29.25 176 VAL A C 1
ATOM 1369 O O . VAL A 1 176 ? -28.318 -16.438 -40.522 1.00 29.25 176 VAL A O 1
ATOM 1372 N N . ASN A 1 177 ? -30.351 -17.308 -40.141 1.00 32.56 177 ASN A N 1
ATOM 1373 C CA . ASN A 1 177 ? -30.252 -17.587 -38.702 1.00 32.56 177 ASN A CA 1
ATOM 1374 C C . ASN A 1 177 ? -30.975 -18.924 -38.477 1.00 32.56 177 ASN A C 1
ATOM 1376 O O . ASN A 1 177 ? -32.019 -19.149 -39.097 1.00 32.56 177 ASN A O 1
ATOM 1380 N N . PRO A 1 178 ? -30.439 -19.816 -37.634 1.00 35.88 178 PRO A N 1
ATOM 1381 C CA . PRO A 1 178 ? -31.088 -20.105 -36.342 1.00 35.88 178 PRO A CA 1
ATOM 1382 C C . PRO A 1 178 ? -30.053 -20.371 -35.220 1.00 35.88 178 PRO A C 1
ATOM 1384 O O . PRO A 1 178 ? -28.904 -20.674 -35.508 1.00 35.88 178 PRO A O 1
ATOM 1387 N N . ALA A 1 179 ? -30.343 -20.328 -33.917 1.00 28.11 179 ALA A N 1
ATOM 1388 C CA . ALA A 1 179 ? -31.493 -19.879 -33.123 1.00 28.11 179 ALA A CA 1
ATOM 1389 C C . ALA A 1 179 ? -30.910 -19.399 -31.768 1.00 28.11 179 ALA A C 1
ATOM 1391 O O . ALA A 1 179 ? -30.040 -20.047 -31.204 1.00 28.11 179 ALA A O 1
ATOM 1392 N N . ALA A 1 180 ? -31.188 -18.179 -31.310 1.00 31.61 180 ALA A N 1
ATOM 1393 C CA . ALA A 1 180 ? -32.235 -17.891 -30.325 1.00 31.61 180 ALA A CA 1
ATOM 1394 C C . ALA A 1 180 ? -32.124 -18.622 -28.962 1.00 31.61 180 ALA A C 1
ATOM 1396 O O . ALA A 1 180 ? -32.993 -19.414 -28.613 1.00 31.61 180 ALA A O 1
ATOM 1397 N N . GLU A 1 181 ? -31.169 -18.206 -28.122 1.00 27.12 181 GLU A N 1
ATOM 1398 C CA . GLU A 1 181 ? -31.371 -18.171 -26.663 1.00 27.12 181 GLU A CA 1
ATOM 1399 C C . GLU A 1 181 ? -31.322 -16.718 -26.162 1.00 27.12 181 GLU A C 1
ATOM 1401 O O . GLU A 1 181 ? -30.435 -15.942 -26.519 1.00 27.12 181 GLU A O 1
ATOM 1406 N N . LYS A 1 182 ? -32.311 -16.324 -25.349 1.00 36.78 182 LYS A N 1
ATOM 1407 C CA . LYS A 1 182 ? -32.382 -15.003 -24.701 1.00 36.78 182 LYS A CA 1
ATOM 1408 C C . LYS A 1 182 ? -31.789 -15.077 -23.290 1.00 36.78 182 LYS A C 1
ATOM 1410 O O . LYS A 1 182 ? -32.381 -15.756 -22.453 1.00 36.78 182 LYS A O 1
ATOM 1415 N N . PRO A 1 183 ? -30.796 -14.248 -22.938 1.00 30.75 183 PRO A N 1
ATOM 1416 C CA . PRO A 1 183 ? -30.548 -13.877 -21.554 1.00 30.75 183 PRO A CA 1
ATOM 1417 C C . PRO A 1 183 ? -31.276 -12.561 -21.240 1.00 30.75 183 PRO A C 1
ATOM 1419 O O . PRO A 1 183 ? -30.753 -11.470 -21.459 1.00 30.75 183 PRO A O 1
ATOM 1422 N N . ASN A 1 184 ? -32.503 -12.659 -20.717 1.00 31.92 184 ASN A N 1
ATOM 1423 C CA . ASN A 1 184 ? -33.208 -11.527 -20.108 1.00 31.92 184 ASN A CA 1
ATOM 1424 C C . ASN A 1 184 ? -33.249 -11.687 -18.583 1.00 31.92 184 ASN A C 1
ATOM 1426 O O . ASN A 1 184 ? -34.178 -12.293 -18.060 1.00 31.92 184 ASN A O 1
ATOM 1430 N N . ALA A 1 185 ? -32.257 -11.132 -17.887 1.00 29.61 185 ALA A N 1
ATOM 1431 C CA . ALA A 1 185 ? -32.343 -10.724 -16.484 1.00 29.61 185 ALA A CA 1
ATOM 1432 C C . ALA A 1 185 ? -31.094 -9.910 -16.122 1.00 29.61 185 ALA A C 1
ATOM 1434 O O . ALA A 1 185 ? -29.982 -10.256 -16.523 1.00 29.61 185 ALA A O 1
ATOM 1435 N N . ALA A 1 186 ? -31.255 -8.847 -15.333 1.00 40.25 186 ALA A N 1
ATOM 1436 C CA . ALA A 1 186 ? -30.123 -8.094 -14.809 1.00 40.25 186 ALA A CA 1
ATOM 1437 C C . ALA A 1 186 ? -29.357 -8.944 -13.781 1.00 40.25 186 ALA A C 1
ATOM 1439 O O . ALA A 1 186 ? -29.739 -9.022 -12.614 1.00 40.25 186 ALA A O 1
ATOM 1440 N N . ALA A 1 187 ? -28.264 -9.577 -14.211 1.00 35.38 187 ALA A N 1
ATOM 1441 C CA . ALA A 1 187 ? -27.336 -10.233 -13.304 1.00 35.38 187 ALA A CA 1
ATOM 1442 C C . ALA A 1 187 ? -26.695 -9.177 -12.391 1.00 35.38 187 ALA A C 1
ATOM 1444 O O . ALA A 1 187 ? -25.853 -8.388 -12.827 1.00 35.38 187 ALA A O 1
ATOM 1445 N N . SER A 1 188 ? -27.099 -9.159 -11.119 1.00 45.75 188 SER A N 1
ATOM 1446 C CA . SER A 1 188 ? -26.475 -8.348 -10.072 1.00 45.75 188 SER A CA 1
ATOM 1447 C C . SER A 1 188 ? -25.001 -8.730 -9.942 1.00 45.75 188 SER A C 1
ATOM 1449 O O . SER A 1 188 ? -24.666 -9.695 -9.254 1.00 45.75 188 SER A O 1
ATOM 1451 N N . GLN A 1 189 ? -24.119 -7.990 -10.623 1.00 59.97 189 GLN A N 1
ATOM 1452 C CA . GLN A 1 189 ? -22.677 -8.228 -10.595 1.00 59.97 189 GLN A CA 1
ATOM 1453 C C . GLN A 1 189 ? -22.191 -8.205 -9.143 1.00 59.97 189 GLN A C 1
ATOM 1455 O O . GLN A 1 189 ? -22.290 -7.190 -8.447 1.00 59.97 189 GLN A O 1
ATOM 1460 N N . LYS A 1 190 ? -21.715 -9.361 -8.671 1.00 80.75 190 LYS A N 1
ATOM 1461 C CA . LYS A 1 190 ? -21.336 -9.583 -7.276 1.00 80.75 190 LYS A CA 1
ATOM 1462 C C . LYS A 1 190 ? -20.057 -8.808 -6.966 1.00 80.75 190 LYS A C 1
ATOM 1464 O O . LYS A 1 190 ? -18.958 -9.297 -7.205 1.00 80.75 190 LYS A O 1
ATOM 1469 N N . LEU A 1 191 ? -20.224 -7.599 -6.432 1.00 89.75 191 LEU A N 1
ATOM 1470 C CA . LEU A 1 191 ? -19.122 -6.729 -6.032 1.00 89.75 191 LEU A CA 1
ATOM 1471 C C . LEU A 1 191 ? -18.183 -7.442 -5.046 1.00 89.75 191 LEU A C 1
ATOM 1473 O O . LEU A 1 191 ? -18.610 -7.930 -3.996 1.00 89.75 191 LEU A O 1
ATOM 1477 N N . ILE A 1 192 ? -16.893 -7.454 -5.367 1.00 92.81 192 ILE A N 1
ATOM 1478 C CA . ILE A 1 192 ? -15.834 -8.030 -4.538 1.00 92.81 192 ILE A CA 1
ATOM 1479 C C . ILE A 1 192 ? -15.440 -6.979 -3.499 1.00 92.81 192 ILE A C 1
ATOM 1481 O O . ILE A 1 192 ? -14.905 -5.934 -3.862 1.00 92.81 192 ILE A O 1
ATOM 1485 N N . ARG A 1 193 ? -15.699 -7.221 -2.208 1.00 94.50 193 ARG A N 1
ATOM 1486 C CA . ARG A 1 193 ? -15.234 -6.328 -1.131 1.00 94.50 193 ARG A CA 1
ATOM 1487 C C . ARG A 1 193 ? -13.719 -6.462 -0.971 1.00 94.50 193 ARG A C 1
ATOM 1489 O O . ARG A 1 193 ? -13.219 -7.576 -0.845 1.00 94.50 193 ARG A O 1
ATOM 1496 N N . LEU A 1 194 ? -13.010 -5.338 -0.948 1.00 93.56 194 LEU A N 1
ATOM 1497 C CA . LEU A 1 194 ? -11.554 -5.294 -0.815 1.00 93.56 194 LEU A CA 1
ATOM 1498 C C . LEU A 1 194 ? -11.138 -5.018 0.647 1.00 93.56 194 LEU A C 1
ATOM 1500 O O . LEU A 1 194 ? -11.895 -4.378 1.386 1.00 93.56 194 LEU A O 1
ATOM 1504 N N . PRO A 1 195 ? -9.963 -5.502 1.097 1.00 90.69 195 PRO A N 1
ATOM 1505 C CA . PRO A 1 195 ? -9.487 -5.301 2.466 1.00 90.69 195 PRO A CA 1
ATOM 1506 C C . PRO A 1 195 ? -9.121 -3.834 2.730 1.00 90.69 195 PRO A C 1
ATOM 1508 O O . PRO A 1 195 ? -8.560 -3.156 1.873 1.00 90.69 195 PRO A O 1
ATOM 1511 N N . ILE A 1 196 ? -9.392 -3.323 3.933 1.00 87.25 196 ILE A N 1
ATOM 1512 C CA . ILE A 1 196 ? -8.971 -1.962 4.297 1.00 87.25 196 ILE A CA 1
ATOM 1513 C C . ILE A 1 196 ? -7.438 -1.924 4.349 1.00 87.25 196 ILE A C 1
ATOM 1515 O O . ILE A 1 196 ? -6.819 -2.633 5.137 1.00 87.25 196 ILE A O 1
ATOM 1519 N N . GLN A 1 197 ? -6.842 -1.093 3.497 1.00 91.12 197 GLN A N 1
ATOM 1520 C CA . GLN A 1 197 ? -5.398 -0.938 3.328 1.00 91.12 197 GLN A CA 1
ATOM 1521 C C . GLN A 1 197 ? -5.059 0.527 3.004 1.00 91.12 197 GLN A C 1
ATOM 1523 O O . GLN A 1 197 ? -5.960 1.274 2.604 1.00 91.12 197 GLN A O 1
ATOM 1528 N N . PRO A 1 198 ? -3.793 0.962 3.152 1.00 93.38 198 PRO A N 1
ATOM 1529 C CA . PRO A 1 198 ? -3.365 2.290 2.732 1.00 93.38 198 PRO A CA 1
ATOM 1530 C C . PRO A 1 198 ? -3.690 2.559 1.259 1.00 93.38 198 PRO A C 1
ATOM 1532 O O . PRO A 1 198 ? -3.500 1.706 0.392 1.00 93.38 198 PRO A O 1
ATOM 1535 N N . PHE A 1 199 ? -4.167 3.769 0.987 1.00 94.81 199 PHE A N 1
ATOM 1536 C CA . PHE A 1 199 ? -4.458 4.256 -0.354 1.00 94.81 199 PHE A CA 1
ATOM 1537 C C . PHE A 1 199 ? -3.961 5.693 -0.506 1.00 94.81 199 PHE A C 1
ATOM 1539 O O . PHE A 1 199 ? -3.721 6.403 0.478 1.00 94.81 199 PHE A O 1
ATOM 1546 N N . TYR A 1 200 ? -3.766 6.098 -1.754 1.00 94.81 200 TYR A N 1
ATOM 1547 C CA . TYR A 1 200 ? -3.054 7.321 -2.104 1.00 94.81 200 TYR A CA 1
ATOM 1548 C C . TYR A 1 200 ? -3.773 8.032 -3.241 1.00 94.81 200 TYR A C 1
ATOM 1550 O O . TYR A 1 200 ? -4.509 7.408 -4.003 1.00 94.81 200 TYR A O 1
ATOM 1558 N N . PHE A 1 201 ? -3.517 9.323 -3.398 1.00 93.81 201 PHE A N 1
ATOM 1559 C CA . PHE A 1 201 ? -3.945 10.069 -4.575 1.00 93.81 201 PHE A CA 1
ATOM 1560 C C . PHE A 1 201 ? -2.732 10.569 -5.353 1.00 93.81 201 PHE A C 1
ATOM 1562 O O . PHE A 1 201 ? -1.660 10.771 -4.788 1.00 93.81 201 PHE A O 1
ATOM 1569 N N . TYR A 1 202 ? -2.903 10.805 -6.648 1.00 91.06 202 TYR A N 1
ATOM 1570 C CA . TYR A 1 202 ? -1.932 11.501 -7.487 1.00 91.06 202 TYR A CA 1
ATOM 1571 C C . TYR A 1 202 ? -2.602 12.672 -8.197 1.00 91.06 202 TYR A C 1
ATOM 1573 O O . TYR A 1 202 ? -3.807 12.657 -8.456 1.00 91.06 202 TYR A O 1
ATOM 1581 N N . LYS A 1 203 ? -1.824 13.699 -8.537 1.00 87.44 203 LYS A N 1
ATOM 1582 C CA . LYS A 1 203 ? -2.327 14.816 -9.344 1.00 87.44 203 LYS A CA 1
ATOM 1583 C C . LYS A 1 203 ? -2.412 14.375 -10.808 1.00 87.44 203 LYS A C 1
ATOM 1585 O O . LYS A 1 203 ? -1.390 14.043 -11.413 1.00 87.44 203 LYS A O 1
ATOM 1590 N N . ALA A 1 204 ? -3.619 14.339 -11.369 1.00 79.19 204 ALA A N 1
ATOM 1591 C CA . ALA A 1 204 ? -3.803 14.063 -12.791 1.00 79.19 204 ALA A CA 1
ATOM 1592 C C . ALA A 1 204 ? -3.502 15.322 -13.626 1.00 79.19 204 ALA A C 1
ATOM 1594 O O . ALA A 1 204 ? -3.542 16.445 -13.122 1.00 79.19 204 ALA A O 1
ATOM 1595 N N . SER A 1 205 ? -3.191 15.135 -14.910 1.00 68.75 205 SER A N 1
ATOM 1596 C CA . SER A 1 205 ? -2.690 16.208 -15.784 1.00 68.75 205 SER A CA 1
ATOM 1597 C C . SER A 1 205 ? -3.722 17.300 -16.107 1.00 68.75 205 SER A C 1
ATOM 1599 O O . SER A 1 205 ? -3.348 18.396 -16.520 1.00 68.75 205 SER A O 1
ATOM 1601 N N . SER A 1 206 ? -5.019 17.042 -15.910 1.00 64.81 206 SER A N 1
ATOM 1602 C CA . SER A 1 206 ? -6.073 18.059 -16.006 1.00 64.81 206 SER A CA 1
ATOM 1603 C C . SER A 1 206 ? -6.158 18.908 -14.734 1.00 64.81 206 SER A C 1
ATOM 1605 O O . SER A 1 206 ? -6.198 18.380 -13.622 1.00 64.81 206 SER A O 1
ATOM 1607 N N . ARG A 1 207 ? -6.224 20.239 -14.907 1.00 54.50 207 ARG A N 1
ATOM 1608 C CA . ARG A 1 207 ? -6.295 21.240 -13.823 1.00 54.50 207 ARG A CA 1
ATOM 1609 C C . ARG A 1 207 ? -7.315 20.831 -12.743 1.00 54.50 207 ARG A C 1
ATOM 1611 O O . ARG A 1 207 ? -8.508 20.922 -12.985 1.00 54.50 207 ARG A O 1
ATOM 1618 N N . SER A 1 208 ? -6.791 20.463 -11.567 1.00 56.94 208 SER A N 1
ATOM 1619 C CA . SER A 1 208 ? -7.463 20.138 -10.287 1.00 56.94 208 SER A CA 1
ATOM 1620 C C . SER A 1 208 ? -8.090 18.749 -10.069 1.00 56.94 208 SER A C 1
ATOM 1622 O O . SER A 1 208 ? -8.571 18.499 -8.965 1.00 56.94 208 SER A O 1
ATOM 1624 N N . SER A 1 209 ? -8.018 17.799 -11.008 1.00 78.50 209 SER A N 1
ATOM 1625 C CA . SER A 1 209 ? -8.480 16.424 -10.728 1.00 78.50 209 SER A CA 1
ATOM 1626 C C . SER A 1 209 ? -7.399 15.565 -10.057 1.00 78.50 209 SER A C 1
ATOM 1628 O O . SER A 1 209 ? -6.265 15.503 -10.538 1.00 78.50 209 SER A O 1
ATOM 1630 N N . TYR A 1 210 ? -7.767 14.847 -8.996 1.00 89.69 210 TYR A N 1
ATOM 1631 C CA . TYR A 1 210 ? -6.949 13.779 -8.418 1.00 89.69 210 TYR A CA 1
ATOM 1632 C C . TYR A 1 210 ? -7.323 12.426 -9.028 1.00 89.69 210 TYR A C 1
ATOM 1634 O O . TYR A 1 210 ? -8.503 12.138 -9.225 1.00 89.69 210 TYR A O 1
ATOM 1642 N N . GLY A 1 211 ? -6.319 11.592 -9.287 1.00 91.81 211 GLY A N 1
ATOM 1643 C CA . GLY A 1 211 ? -6.486 10.159 -9.501 1.00 91.81 211 GLY A CA 1
ATOM 1644 C C . GLY A 1 211 ? -6.244 9.383 -8.205 1.00 91.81 211 GLY A C 1
ATOM 1645 O O . GLY A 1 211 ? -5.515 9.850 -7.331 1.00 91.81 211 GLY A O 1
ATOM 1646 N N . LEU A 1 212 ? -6.842 8.202 -8.076 1.00 93.94 212 LEU A N 1
ATOM 1647 C CA . LEU A 1 212 ? -6.738 7.316 -6.912 1.00 93.94 212 LEU A CA 1
ATOM 1648 C C . LEU A 1 212 ? -5.755 6.167 -7.196 1.00 93.94 212 LEU A C 1
ATOM 1650 O O . LEU A 1 212 ? -5.704 5.647 -8.313 1.00 93.94 212 LEU A O 1
ATOM 1654 N N . ILE A 1 213 ? -5.001 5.750 -6.178 1.00 94.50 213 ILE A N 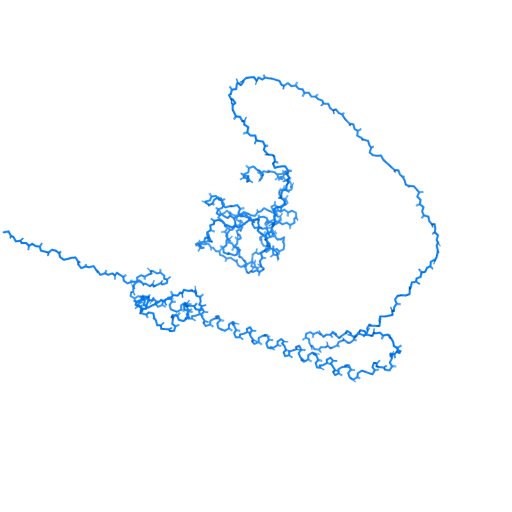1
ATOM 1655 C CA . ILE A 1 213 ? -4.155 4.552 -6.174 1.00 94.50 213 ILE A CA 1
ATOM 1656 C C . ILE A 1 213 ? -4.617 3.640 -5.040 1.00 94.50 213 ILE A C 1
ATOM 1658 O O . ILE A 1 213 ? -4.625 4.045 -3.874 1.00 94.50 213 ILE A O 1
ATOM 1662 N N . TYR A 1 214 ? -4.976 2.404 -5.377 1.00 94.75 214 TYR A N 1
ATOM 1663 C CA . TYR A 1 214 ? -5.442 1.407 -4.416 1.00 94.75 214 TYR A CA 1
ATOM 1664 C C . TYR A 1 214 ? -4.970 0.012 -4.839 1.00 94.75 214 TYR A C 1
ATOM 1666 O O . TYR A 1 214 ? -5.247 -0.424 -5.956 1.00 94.75 214 TYR A O 1
ATOM 1674 N N . GLY A 1 215 ? -4.248 -0.687 -3.955 1.00 91.56 215 GLY A N 1
ATOM 1675 C CA . GLY A 1 215 ? -3.685 -2.013 -4.248 1.00 91.56 215 GLY A CA 1
ATOM 1676 C C . GLY A 1 215 ? -2.701 -2.024 -5.426 1.00 91.56 215 GLY A C 1
ATOM 1677 O O . GLY A 1 215 ? -2.710 -2.963 -6.210 1.00 91.56 215 GLY A O 1
ATOM 1678 N N . GLY A 1 216 ? -1.926 -0.949 -5.610 1.00 92.25 216 GLY A N 1
ATOM 1679 C CA . GLY A 1 216 ? -1.010 -0.757 -6.747 1.00 92.25 216 GLY A CA 1
ATOM 1680 C C . GLY A 1 216 ? -1.676 -0.258 -8.039 1.00 92.25 216 GLY A C 1
ATOM 1681 O O . GLY A 1 216 ? -1.025 0.388 -8.858 1.00 92.25 216 GLY A O 1
ATOM 1682 N N . TYR A 1 217 ? -2.980 -0.475 -8.213 1.00 94.19 217 TYR A N 1
ATOM 1683 C CA . TYR A 1 217 ? -3.712 -0.044 -9.404 1.00 94.19 217 TYR A CA 1
ATOM 1684 C C . TYR A 1 217 ? -4.086 1.439 -9.358 1.00 94.19 217 TYR A C 1
ATOM 1686 O O . TYR A 1 217 ? -4.419 1.985 -8.303 1.00 94.19 217 TYR A O 1
ATOM 1694 N N . ARG A 1 218 ? -4.060 2.078 -10.533 1.00 93.25 218 ARG A N 1
ATOM 1695 C CA . ARG A 1 218 ? -4.357 3.502 -10.728 1.00 93.25 218 ARG A CA 1
ATOM 1696 C C . ARG A 1 218 ? -5.721 3.717 -11.386 1.00 93.25 218 ARG A C 1
ATOM 1698 O O . ARG A 1 218 ? -6.097 3.009 -12.326 1.00 93.25 218 ARG A O 1
ATOM 1705 N N . TYR A 1 219 ? -6.433 4.740 -10.921 1.00 92.69 219 TYR A N 1
ATOM 1706 C CA . TYR A 1 219 ? -7.776 5.100 -11.372 1.00 92.69 219 TYR A CA 1
ATOM 1707 C C . TYR A 1 219 ? -7.849 6.609 -11.623 1.00 92.69 219 TYR A C 1
ATOM 1709 O O . TYR A 1 219 ? -7.511 7.395 -10.741 1.00 92.69 219 TYR A O 1
ATOM 1717 N N . SER A 1 220 ? -8.255 7.027 -12.823 1.00 87.50 220 SER A N 1
ATOM 1718 C CA . SER A 1 220 ? -8.102 8.423 -13.280 1.00 87.50 220 SER A CA 1
ATOM 1719 C C . SER A 1 220 ? -9.400 9.231 -13.332 1.00 87.50 220 SER A C 1
ATOM 1721 O O . SER A 1 220 ? -9.354 10.458 -13.332 1.00 87.50 220 SER A O 1
ATOM 1723 N N . ALA A 1 221 ? -10.561 8.570 -13.353 1.00 80.00 221 ALA A N 1
ATOM 1724 C CA . ALA A 1 221 ? -11.860 9.234 -13.422 1.00 80.00 221 ALA A CA 1
ATOM 1725 C C . ALA A 1 221 ? -12.772 8.785 -12.278 1.00 80.00 221 ALA A C 1
ATOM 1727 O O . ALA A 1 221 ? -13.217 7.636 -12.258 1.00 80.00 221 ALA A O 1
ATOM 1728 N N . SER A 1 222 ? -13.084 9.713 -11.367 1.00 85.81 222 SER A N 1
ATOM 1729 C CA . SER A 1 222 ? -14.162 9.554 -10.391 1.00 85.81 222 SER A CA 1
ATOM 1730 C C . SER A 1 222 ? -15.510 9.989 -10.971 1.00 85.81 222 SER A C 1
ATOM 1732 O O . SER A 1 222 ? -15.617 11.021 -11.644 1.00 85.81 222 SER A O 1
ATOM 1734 N N . VAL A 1 223 ? -16.550 9.200 -10.704 1.00 88.38 223 VAL A N 1
ATOM 1735 C CA . VAL A 1 223 ? -17.956 9.494 -11.003 1.00 88.38 223 VAL A CA 1
ATOM 1736 C C . VAL A 1 223 ? -18.752 9.332 -9.701 1.00 88.38 223 VAL A C 1
ATOM 1738 O O . VAL A 1 223 ? -19.107 8.205 -9.334 1.00 88.38 223 VAL A O 1
ATOM 1741 N N . PRO A 1 224 ? -19.013 10.425 -8.962 1.00 86.50 224 PRO A N 1
ATOM 1742 C CA . PRO A 1 224 ? -19.817 10.373 -7.749 1.00 86.50 224 PRO A CA 1
ATOM 1743 C C . PRO A 1 224 ? -21.277 10.031 -8.081 1.00 86.50 224 PRO A C 1
ATOM 1745 O O . PRO A 1 224 ? -21.850 10.500 -9.066 1.00 86.50 224 PRO A O 1
ATOM 1748 N N . ARG A 1 225 ? -21.883 9.181 -7.253 1.00 85.81 225 ARG A N 1
ATOM 1749 C CA . ARG A 1 225 ? -23.307 8.816 -7.272 1.00 85.81 225 ARG A CA 1
ATOM 1750 C C . ARG A 1 225 ? -23.839 8.847 -5.836 1.00 85.81 225 ARG A C 1
ATOM 1752 O O . ARG A 1 225 ? -23.057 8.809 -4.888 1.00 85.81 225 ARG A O 1
ATOM 1759 N N . LYS A 1 226 ? -25.170 8.787 -5.673 1.00 80.56 226 LYS A N 1
ATOM 1760 C CA . LYS A 1 226 ? -25.886 8.925 -4.383 1.00 80.56 226 LYS A CA 1
ATOM 1761 C C . LYS A 1 226 ? -25.212 8.255 -3.171 1.00 80.56 226 LYS A C 1
ATOM 1763 O O . LYS A 1 226 ? -25.155 8.878 -2.119 1.00 80.56 226 LYS A O 1
ATOM 1768 N N . GLN A 1 227 ? -24.697 7.027 -3.315 1.00 85.44 227 GLN A N 1
ATOM 1769 C CA . GLN A 1 227 ? -24.109 6.236 -2.216 1.00 85.44 227 GLN A CA 1
ATOM 1770 C C . GLN A 1 227 ? -22.612 5.901 -2.367 1.00 85.44 227 GLN A C 1
ATOM 1772 O O . GLN A 1 227 ? -21.956 5.549 -1.388 1.00 85.44 227 GLN A O 1
ATOM 1777 N N . ARG A 1 228 ? -22.063 5.954 -3.586 1.00 91.50 228 ARG A N 1
ATOM 1778 C CA . ARG A 1 228 ? -20.710 5.466 -3.903 1.00 91.50 228 ARG A CA 1
ATOM 1779 C C . ARG A 1 228 ? -20.059 6.325 -4.976 1.00 91.50 228 ARG A C 1
ATOM 1781 O O . ARG A 1 228 ? -20.751 6.897 -5.818 1.00 91.50 228 ARG A O 1
ATOM 1788 N N . ILE A 1 229 ? -18.735 6.361 -4.965 1.00 93.25 229 ILE A N 1
ATOM 1789 C CA . ILE A 1 229 ? -17.918 7.011 -5.988 1.00 93.25 229 ILE A CA 1
ATOM 1790 C C . ILE A 1 229 ? -17.285 5.918 -6.843 1.00 93.25 229 ILE A C 1
ATOM 1792 O O . ILE A 1 229 ? -16.648 5.007 -6.315 1.00 93.25 229 ILE A O 1
ATOM 1796 N N . TYR A 1 230 ? -17.489 6.000 -8.154 1.00 94.06 230 TYR A N 1
ATOM 1797 C CA . TYR A 1 230 ? -16.995 5.024 -9.120 1.00 94.06 230 TYR A CA 1
ATOM 1798 C C . TYR A 1 230 ? -15.687 5.533 -9.718 1.00 94.06 230 TYR A C 1
ATOM 1800 O O . TYR A 1 230 ? -15.669 6.584 -10.352 1.00 94.06 230 TYR A O 1
ATOM 1808 N N . TRP A 1 231 ? -14.613 4.783 -9.518 1.00 94.75 231 TRP A N 1
ATOM 1809 C CA . TRP A 1 231 ? -13.258 5.074 -9.959 1.00 94.75 231 TRP A CA 1
ATOM 1810 C C . TRP A 1 231 ? -12.885 4.127 -11.102 1.00 94.75 231 TRP A C 1
ATOM 1812 O O . TRP A 1 231 ? -12.773 2.917 -10.916 1.00 94.75 231 TRP A O 1
ATOM 1822 N N . MET A 1 232 ? -12.724 4.671 -12.307 1.00 93.06 232 MET A N 1
ATOM 1823 C CA . MET A 1 232 ? -12.421 3.894 -13.518 1.00 93.06 232 MET A CA 1
ATOM 1824 C C . MET A 1 232 ? -10.922 3.594 -13.607 1.00 93.06 232 MET A C 1
ATOM 1826 O O . MET A 1 232 ? -10.119 4.515 -13.439 1.00 93.06 232 MET A O 1
ATOM 1830 N N . CYS A 1 233 ? -10.540 2.345 -13.905 1.00 94.38 233 CYS A N 1
ATOM 1831 C CA . CYS A 1 233 ? -9.131 1.998 -14.107 1.00 94.38 233 CYS A CA 1
ATOM 1832 C C . CYS A 1 233 ? -8.504 2.852 -15.223 1.00 94.38 233 CYS A C 1
ATOM 1834 O O . CYS A 1 233 ? -9.067 2.988 -16.311 1.00 94.38 233 CYS A O 1
ATOM 1836 N N . GLU A 1 234 ? -7.322 3.412 -14.960 1.00 91.88 234 GLU A N 1
ATOM 1837 C CA . GLU A 1 234 ? -6.606 4.282 -15.899 1.00 91.88 234 GLU A CA 1
ATOM 1838 C C . GLU A 1 234 ? -6.204 3.538 -17.185 1.00 91.88 234 GLU A C 1
ATOM 1840 O O . GLU A 1 234 ? -6.296 4.095 -18.278 1.00 91.88 234 GLU A O 1
ATOM 1845 N N . GLN A 1 235 ? -5.875 2.245 -17.076 1.00 91.50 235 GLN A N 1
ATOM 1846 C CA . GLN A 1 235 ? -5.517 1.382 -18.207 1.00 91.50 235 GLN A CA 1
ATOM 1847 C C . GLN A 1 235 ? -6.725 0.839 -19.001 1.00 91.50 235 GLN A C 1
ATOM 1849 O O . GLN A 1 235 ? -6.559 0.017 -19.903 1.00 91.50 235 GLN A O 1
ATOM 1854 N N . ARG A 1 236 ? -7.955 1.310 -18.735 1.00 90.94 236 ARG A N 1
ATOM 1855 C CA . ARG A 1 236 ? -9.169 0.888 -19.466 1.00 90.94 236 ARG A CA 1
ATOM 1856 C C . ARG A 1 236 ? -9.047 1.012 -20.987 1.00 90.94 236 ARG A C 1
ATOM 1858 O O . ARG A 1 236 ? -9.599 0.187 -21.703 1.00 90.94 236 ARG A O 1
ATOM 1865 N N . ARG A 1 237 ? -8.355 2.042 -21.488 1.00 88.94 237 ARG A N 1
ATOM 1866 C CA . ARG A 1 237 ? -8.180 2.263 -22.937 1.00 88.94 237 ARG A CA 1
ATOM 1867 C C . ARG A 1 237 ? -7.000 1.501 -23.538 1.00 88.94 237 ARG A C 1
ATOM 1869 O O . ARG A 1 237 ? -7.069 1.151 -24.706 1.00 88.94 237 ARG A O 1
ATOM 1876 N N . THR A 1 238 ? -5.940 1.270 -22.768 1.00 89.31 238 THR A N 1
ATOM 1877 C CA . THR A 1 238 ? -4.700 0.642 -23.252 1.00 89.31 238 THR A CA 1
ATOM 1878 C C . THR A 1 238 ? -4.732 -0.882 -23.152 1.00 89.31 238 THR A C 1
ATOM 1880 O O . THR A 1 238 ? -4.235 -1.547 -24.049 1.00 89.31 238 THR A O 1
ATOM 1883 N N . HIS A 1 239 ? -5.370 -1.433 -22.115 1.00 89.50 239 HIS A N 1
ATOM 1884 C CA . HIS A 1 239 ? -5.478 -2.879 -21.868 1.00 89.50 239 HIS A CA 1
ATOM 1885 C C . HIS A 1 239 ? -6.931 -3.381 -21.883 1.00 89.50 239 HIS A C 1
ATOM 1887 O O . HIS A 1 239 ? -7.223 -4.404 -21.274 1.00 89.50 239 HIS A O 1
ATOM 1893 N N . SER A 1 240 ? -7.866 -2.631 -22.486 1.00 92.38 240 SER A N 1
ATOM 1894 C CA . SER A 1 240 ? -9.318 -2.929 -22.492 1.00 92.38 240 SER A CA 1
ATOM 1895 C C . SER A 1 240 ? -9.923 -3.241 -21.104 1.00 92.38 240 SER A C 1
ATOM 1897 O O . SER A 1 240 ? -10.961 -3.893 -20.982 1.00 92.38 240 SER A O 1
ATOM 1899 N N . CYS A 1 241 ? -9.287 -2.742 -20.036 1.00 93.19 241 CYS A N 1
ATOM 1900 C CA . CYS A 1 241 ? -9.575 -3.120 -18.657 1.00 93.19 241 CYS A CA 1
ATOM 1901 C C . CYS A 1 241 ? -10.951 -2.636 -18.176 1.00 93.19 241 CYS A C 1
ATOM 1903 O O . CYS A 1 241 ? -11.231 -1.434 -18.108 1.00 93.19 241 CYS A O 1
ATOM 1905 N N . GLN A 1 242 ? -11.801 -3.583 -17.773 1.00 93.62 242 GLN A N 1
ATOM 1906 C CA . GLN A 1 242 ? -13.164 -3.306 -17.309 1.00 93.62 242 GLN A CA 1
ATOM 1907 C C . GLN A 1 242 ? -13.273 -3.033 -15.802 1.00 93.62 242 GLN A C 1
ATOM 1909 O O . GLN A 1 242 ? -14.368 -2.724 -15.319 1.00 93.62 242 GLN A O 1
ATOM 1914 N N . ALA A 1 243 ? -12.157 -3.069 -15.068 1.00 94.44 243 ALA A N 1
ATOM 1915 C CA . ALA A 1 243 ? -12.134 -2.820 -13.634 1.00 94.44 243 ALA A CA 1
ATOM 1916 C C . ALA A 1 243 ? -12.614 -1.397 -13.282 1.00 94.44 243 ALA A C 1
ATOM 1918 O O . ALA A 1 243 ? -12.230 -0.386 -13.890 1.00 94.44 243 ALA A O 1
ATOM 1919 N N . VAL A 1 244 ? -13.475 -1.342 -12.272 1.00 95.75 244 VAL A N 1
ATOM 1920 C CA . VAL A 1 244 ? -14.039 -0.154 -11.639 1.00 95.75 244 VAL A CA 1
ATOM 1921 C C . VAL A 1 244 ? -14.013 -0.392 -10.137 1.00 95.75 244 VAL A C 1
ATOM 1923 O O . VAL A 1 244 ? -14.590 -1.360 -9.636 1.00 95.75 244 VAL A O 1
ATOM 1926 N N . LEU A 1 245 ? -13.355 0.512 -9.423 1.00 96.38 245 LEU A N 1
ATOM 1927 C CA . LEU A 1 245 ? -13.307 0.536 -7.970 1.00 96.38 245 LEU A CA 1
ATOM 1928 C C . LEU A 1 245 ? -14.447 1.419 -7.452 1.00 96.38 245 LEU A C 1
ATOM 1930 O O . LEU A 1 245 ? -14.642 2.537 -7.917 1.00 96.38 245 LEU A O 1
ATOM 1934 N N . LEU A 1 246 ? -15.223 0.930 -6.493 1.00 95.94 246 LEU A N 1
ATOM 1935 C CA . LEU A 1 246 ? -16.321 1.658 -5.873 1.00 95.94 246 LEU A CA 1
ATOM 1936 C C . LEU A 1 246 ? -15.935 1.996 -4.432 1.00 95.94 246 LEU A C 1
ATOM 1938 O O . LEU A 1 246 ? -15.910 1.112 -3.574 1.00 95.94 246 LEU A O 1
ATOM 1942 N N . ALA A 1 247 ? -15.682 3.274 -4.161 1.00 94.69 247 ALA A N 1
ATOM 1943 C CA . ALA A 1 247 ? -15.462 3.783 -2.810 1.00 94.69 247 ALA A CA 1
ATOM 1944 C C . ALA A 1 247 ? -16.798 4.181 -2.153 1.00 94.69 247 ALA A C 1
ATOM 1946 O O . ALA A 1 247 ? -17.722 4.652 -2.829 1.00 94.69 247 ALA A O 1
ATOM 1947 N N . SER A 1 248 ? -16.921 4.021 -0.833 1.00 94.00 248 SER A N 1
ATOM 1948 C CA . SER A 1 248 ? -17.944 4.742 -0.059 1.00 94.00 248 SER A CA 1
ATOM 1949 C C . SER A 1 248 ? -17.662 6.252 -0.082 1.00 94.00 248 SER A C 1
ATOM 1951 O O . SER A 1 248 ? -16.515 6.664 -0.248 1.00 94.00 248 SER A O 1
ATOM 1953 N N . LYS A 1 249 ? -18.678 7.104 0.137 1.00 90.38 249 LYS A N 1
ATOM 1954 C CA . LYS A 1 249 ? -18.468 8.570 0.218 1.00 90.38 249 LYS A CA 1
ATOM 1955 C C . LYS A 1 249 ? -17.516 9.005 1.345 1.00 90.38 249 LYS A C 1
ATOM 1957 O O . LYS A 1 249 ? -17.027 10.124 1.311 1.00 90.38 249 LYS A O 1
ATOM 1962 N N . SER A 1 250 ? -17.249 8.130 2.314 1.00 91.19 250 SER A N 1
ATOM 1963 C CA . SER A 1 250 ? -16.290 8.304 3.412 1.00 91.19 250 SER A CA 1
ATOM 1964 C C . SER A 1 250 ? -14.908 7.686 3.147 1.00 91.19 250 SER A C 1
ATOM 1966 O O . SER A 1 250 ? -14.031 7.818 3.995 1.00 91.19 250 SER A O 1
ATOM 1968 N N . TYR A 1 251 ? -14.707 6.984 2.023 1.00 93.31 251 TYR A N 1
ATOM 1969 C CA . TYR A 1 251 ? -13.490 6.213 1.707 1.00 93.31 251 TYR A CA 1
ATOM 1970 C C . TYR A 1 251 ? -13.096 5.166 2.774 1.00 93.31 251 TYR A C 1
ATOM 1972 O O . TYR A 1 251 ? -11.938 4.776 2.899 1.00 93.31 251 TYR A O 1
ATOM 1980 N N . THR A 1 252 ? -14.078 4.676 3.535 1.00 92.88 252 THR A N 1
ATOM 1981 C CA . THR A 1 252 ? -13.904 3.617 4.546 1.00 92.88 252 THR A CA 1
ATOM 1982 C C . THR A 1 252 ? -14.161 2.214 4.000 1.00 92.88 252 THR A C 1
ATOM 1984 O O . THR A 1 252 ? -13.813 1.232 4.649 1.00 92.88 252 THR A O 1
ATOM 1987 N N . GLU A 1 253 ? -14.782 2.100 2.825 1.00 94.88 253 GLU A N 1
ATOM 1988 C CA . GLU A 1 253 ? -15.035 0.823 2.164 1.00 94.88 253 GLU A CA 1
ATOM 1989 C C . GLU A 1 253 ? -14.729 0.892 0.671 1.00 94.88 253 GLU A C 1
ATOM 1991 O O . GLU A 1 253 ? -15.094 1.863 0.003 1.00 94.88 253 GLU A O 1
ATOM 1996 N N . PHE A 1 254 ? -14.150 -0.187 0.149 1.00 95.88 254 PHE A N 1
ATOM 1997 C CA . PHE A 1 254 ? -13.787 -0.334 -1.254 1.00 95.88 254 PHE A CA 1
ATOM 1998 C C . PHE A 1 254 ? -14.309 -1.659 -1.805 1.00 95.88 254 PHE A C 1
ATOM 2000 O O . PHE A 1 254 ? -14.257 -2.697 -1.140 1.00 95.88 254 PHE A O 1
ATOM 2007 N N . PHE A 1 255 ? -14.818 -1.614 -3.031 1.00 95.81 255 PHE A N 1
ATOM 2008 C CA . PHE A 1 255 ? -15.342 -2.770 -3.749 1.00 95.81 255 PHE A CA 1
ATOM 2009 C C . PHE A 1 255 ? -14.859 -2.745 -5.198 1.00 95.81 255 PHE A C 1
ATOM 2011 O O . PHE A 1 255 ? -14.687 -1.669 -5.759 1.00 95.81 255 PHE A O 1
ATOM 2018 N N . LEU A 1 256 ? -14.697 -3.906 -5.822 1.00 95.44 256 LEU A N 1
ATOM 2019 C CA . LEU A 1 256 ? -14.350 -4.045 -7.236 1.00 95.44 256 LEU A CA 1
ATOM 2020 C C . LEU A 1 256 ? -15.497 -4.733 -7.988 1.00 95.44 256 LEU A C 1
ATOM 2022 O O . LEU A 1 256 ? -16.111 -5.660 -7.456 1.00 95.44 256 LEU A O 1
ATOM 2026 N N . ASN A 1 257 ? -15.796 -4.303 -9.215 1.00 93.69 257 ASN A N 1
ATOM 2027 C CA . ASN A 1 257 ? -16.766 -4.993 -10.078 1.00 93.69 257 ASN A CA 1
ATOM 2028 C C . ASN A 1 257 ? -16.195 -6.292 -10.683 1.00 93.69 257 ASN A C 1
ATOM 2030 O O . ASN A 1 257 ? -16.893 -7.300 -10.741 1.00 93.69 257 ASN A O 1
ATOM 2034 N N . CYS A 1 258 ? -14.934 -6.268 -11.117 1.00 93.00 258 CYS A N 1
ATOM 2035 C CA . CYS A 1 258 ? -14.192 -7.383 -11.696 1.00 93.00 258 CYS A CA 1
ATOM 2036 C C . CYS A 1 258 ? -12.683 -7.157 -11.517 1.00 93.00 258 CYS A C 1
ATOM 2038 O O . CYS A 1 258 ? -12.246 -6.019 -11.358 1.00 93.00 258 CYS A O 1
ATOM 2040 N N . GLY A 1 259 ? -11.882 -8.224 -11.570 1.00 91.88 259 GLY A N 1
ATOM 2041 C CA . GLY A 1 259 ? -10.420 -8.114 -11.523 1.00 91.88 259 GLY A CA 1
ATOM 2042 C C . GLY A 1 259 ? -9.830 -7.287 -12.674 1.00 91.88 259 GLY A C 1
ATOM 2043 O O . GLY A 1 259 ? -10.482 -7.058 -13.696 1.00 91.88 259 GLY A O 1
ATOM 2044 N N . HIS A 1 260 ? -8.581 -6.855 -12.502 1.00 93.00 260 HIS A N 1
ATOM 2045 C CA . HIS A 1 260 ? -7.775 -6.296 -13.588 1.00 93.00 260 HIS A CA 1
ATOM 2046 C C . HIS A 1 260 ? -7.255 -7.421 -14.495 1.00 93.00 260 HIS A C 1
ATOM 2048 O O . HIS A 1 260 ? -7.035 -8.540 -14.039 1.00 93.00 260 HIS A O 1
ATOM 2054 N N . ASN A 1 261 ? -7.053 -7.109 -15.774 1.00 92.38 261 ASN A N 1
ATOM 2055 C CA . ASN A 1 261 ? -6.512 -8.006 -16.804 1.00 92.38 261 ASN A CA 1
ATOM 2056 C C . ASN A 1 261 ? -5.093 -7.599 -17.254 1.00 92.38 261 ASN A C 1
ATOM 2058 O O . ASN A 1 261 ? -4.672 -7.913 -18.364 1.00 92.38 261 ASN A O 1
ATOM 2062 N N . HIS A 1 262 ? -4.396 -6.840 -16.414 1.00 91.38 262 HIS A N 1
ATOM 2063 C CA . HIS A 1 262 ? -3.059 -6.303 -16.633 1.00 91.38 262 HIS A CA 1
ATOM 2064 C C . HIS A 1 262 ? -2.377 -6.137 -15.273 1.00 91.38 262 HIS A C 1
ATOM 2066 O O . HIS A 1 262 ? -3.061 -5.983 -14.257 1.00 91.38 262 HIS A O 1
ATOM 2072 N N . ASP A 1 263 ? -1.051 -6.081 -15.258 1.00 90.69 263 ASP A N 1
ATOM 2073 C CA . ASP A 1 263 ? -0.295 -5.826 -14.035 1.00 90.69 263 ASP A CA 1
ATOM 2074 C C . ASP A 1 263 ? -0.414 -4.362 -13.561 1.00 90.69 263 ASP A C 1
ATOM 2076 O O . ASP A 1 263 ? -0.730 -3.455 -14.352 1.00 90.69 263 ASP A O 1
ATOM 2080 N N . PRO A 1 264 ? -0.171 -4.084 -12.265 1.00 91.56 264 PRO A N 1
ATOM 2081 C CA . PRO A 1 264 ? -0.085 -2.723 -11.751 1.00 91.56 264 PRO A CA 1
ATOM 2082 C C . PRO A 1 264 ? 0.947 -1.881 -12.529 1.00 91.56 264 PRO A C 1
ATOM 2084 O O . PRO A 1 264 ? 2.086 -2.312 -12.707 1.00 91.56 264 PRO A O 1
ATOM 2087 N N . PRO A 1 265 ? 0.599 -0.662 -12.984 1.00 84.56 265 PRO A N 1
ATOM 2088 C CA . PRO A 1 265 ? 1.551 0.203 -13.677 1.00 84.56 265 PRO A CA 1
ATOM 2089 C C . PRO A 1 265 ? 2.667 0.668 -12.737 1.00 84.56 265 PRO A C 1
ATOM 2091 O O . PRO A 1 265 ? 2.397 1.119 -11.622 1.00 84.56 265 PRO A O 1
ATOM 2094 N N . GLN A 1 266 ? 3.908 0.688 -13.230 1.00 78.06 266 GLN A N 1
ATOM 2095 C CA . GLN A 1 266 ? 5.000 1.387 -12.550 1.00 78.06 266 GLN A CA 1
ATOM 2096 C C . GLN A 1 266 ? 4.653 2.871 -12.361 1.00 78.06 266 GLN A C 1
ATOM 2098 O O . GLN A 1 266 ? 4.224 3.558 -13.295 1.00 78.06 266 GLN A O 1
ATOM 2103 N N . VAL A 1 267 ? 4.862 3.389 -11.151 1.00 65.31 267 VAL A N 1
ATOM 2104 C CA . VAL A 1 267 ? 4.600 4.797 -10.846 1.00 65.31 267 VAL A CA 1
ATOM 2105 C C . VAL A 1 267 ? 5.778 5.643 -11.325 1.00 65.31 267 VAL A C 1
ATOM 2107 O O . VAL A 1 267 ? 6.864 5.568 -10.763 1.00 65.31 267 VAL A O 1
ATOM 2110 N N . ARG A 1 268 ? 5.570 6.458 -12.367 1.00 63.66 268 ARG A N 1
ATOM 2111 C CA . ARG A 1 268 ? 6.609 7.333 -12.937 1.00 63.66 268 ARG A CA 1
ATOM 2112 C C . ARG A 1 268 ? 6.215 8.808 -12.849 1.00 63.66 268 ARG A C 1
ATOM 2114 O O . ARG A 1 268 ? 5.119 9.177 -13.258 1.00 63.66 268 ARG A O 1
ATOM 2121 N N . GLY A 1 269 ? 7.127 9.637 -12.334 1.00 69.12 269 GLY A N 1
ATOM 2122 C CA . GLY A 1 269 ? 7.142 11.098 -12.509 1.00 69.12 269 GLY A CA 1
ATOM 2123 C C . GLY A 1 269 ? 5.973 11.917 -11.941 1.00 69.12 269 GLY A C 1
ATOM 2124 O O . GLY A 1 269 ? 5.866 13.094 -12.268 1.00 69.12 269 GLY A O 1
ATOM 2125 N N . GLN A 1 270 ? 5.084 11.344 -11.123 1.00 78.25 270 GLN A N 1
ATOM 2126 C CA . GLN A 1 270 ? 3.907 12.046 -10.594 1.00 78.25 270 GLN A CA 1
ATOM 2127 C C . GLN A 1 270 ? 3.923 12.114 -9.068 1.00 78.25 270 GLN A C 1
ATOM 2129 O O . GLN A 1 270 ? 4.204 11.127 -8.394 1.00 78.25 270 GLN A O 1
ATOM 2134 N N . GLN A 1 271 ? 3.570 13.283 -8.528 1.00 87.94 271 GLN A N 1
ATOM 2135 C CA . GLN A 1 271 ? 3.482 13.507 -7.088 1.00 87.94 271 GLN A CA 1
ATOM 2136 C C . GLN A 1 271 ? 2.337 12.682 -6.481 1.00 87.94 271 GLN A C 1
ATOM 2138 O O . GLN A 1 271 ? 1.179 12.813 -6.895 1.00 87.94 271 GLN A O 1
ATOM 2143 N N . ILE A 1 272 ? 2.686 11.848 -5.500 1.00 91.44 272 ILE A N 1
ATOM 2144 C CA . ILE A 1 272 ? 1.772 11.001 -4.730 1.00 91.44 272 ILE A CA 1
ATOM 2145 C C . ILE A 1 272 ? 1.510 11.665 -3.374 1.00 91.44 272 ILE A C 1
ATOM 2147 O O . ILE A 1 272 ? 2.433 12.152 -2.725 1.00 91.44 272 ILE A O 1
ATOM 2151 N N . PHE A 1 273 ? 0.259 11.637 -2.930 1.00 93.19 273 PHE A N 1
ATOM 2152 C CA . PHE A 1 273 ? -0.208 12.164 -1.651 1.00 93.19 273 PHE A CA 1
ATOM 2153 C C . PHE A 1 273 ? -0.830 11.027 -0.839 1.00 93.19 273 PHE A C 1
ATOM 2155 O O . PHE A 1 273 ? -1.531 10.178 -1.405 1.00 93.19 273 PHE A O 1
ATOM 2162 N N . LYS A 1 274 ? -0.626 10.995 0.485 1.00 93.81 274 LYS A N 1
ATOM 2163 C CA . LYS A 1 274 ? -1.376 10.055 1.332 1.00 93.81 274 LYS A CA 1
ATOM 2164 C C . LYS A 1 274 ? -2.838 10.486 1.343 1.00 93.81 274 LYS A C 1
ATOM 2166 O O . LYS A 1 274 ? -3.133 11.677 1.254 1.00 93.81 274 LYS A O 1
ATOM 2171 N N . ALA A 1 275 ? -3.754 9.529 1.495 1.00 93.06 275 ALA A N 1
ATOM 2172 C CA . ALA A 1 275 ? -5.181 9.828 1.566 1.00 93.06 275 ALA A CA 1
ATOM 2173 C C . ALA A 1 275 ? -5.496 10.970 2.547 1.00 93.06 275 ALA A C 1
ATOM 2175 O O . ALA A 1 275 ? -6.093 11.961 2.144 1.00 93.06 275 ALA A O 1
ATOM 2176 N N . ALA A 1 276 ? -5.033 10.871 3.797 1.00 92.00 276 ALA A N 1
ATOM 2177 C CA . ALA A 1 276 ? -5.324 11.842 4.855 1.00 92.00 276 ALA A CA 1
ATOM 2178 C C . ALA A 1 276 ? -5.003 13.305 4.484 1.00 92.00 276 ALA A C 1
ATOM 2180 O O . ALA A 1 276 ? -5.739 14.201 4.891 1.00 92.00 276 ALA A O 1
ATOM 2181 N N . ASP A 1 277 ? -3.961 13.535 3.680 1.00 93.00 277 ASP A N 1
ATOM 2182 C CA . ASP A 1 277 ? -3.445 14.872 3.368 1.00 93.00 277 ASP A CA 1
ATOM 2183 C C . ASP A 1 277 ? -4.343 15.632 2.372 1.00 93.00 277 ASP A C 1
ATOM 2185 O O . ASP A 1 277 ? -4.425 16.858 2.408 1.00 93.00 277 ASP A O 1
ATOM 2189 N N . VAL A 1 278 ? -5.020 14.912 1.464 1.00 92.94 278 VAL A N 1
ATOM 2190 C CA . VAL A 1 278 ? -5.785 15.507 0.346 1.00 92.94 278 VAL A CA 1
ATOM 2191 C C . VAL A 1 278 ? -7.243 15.053 0.257 1.00 92.94 278 VAL A C 1
ATOM 2193 O O . VAL A 1 278 ? -8.013 15.640 -0.504 1.00 92.94 278 VAL A O 1
ATOM 2196 N N . LEU A 1 279 ? -7.667 14.062 1.048 1.00 92.25 279 LEU A N 1
ATOM 2197 C CA . LEU A 1 279 ? -9.033 13.528 1.033 1.00 92.25 279 LEU A CA 1
ATOM 2198 C C . LEU A 1 279 ? -10.130 14.601 1.201 1.00 92.25 279 LEU A C 1
ATOM 2200 O O . LEU A 1 279 ? -11.107 14.524 0.455 1.00 92.25 279 LEU A O 1
ATOM 2204 N N . PRO A 1 280 ? -9.995 15.636 2.064 1.00 92.00 280 PRO A N 1
ATOM 2205 C CA . PRO A 1 280 ? -10.983 16.717 2.134 1.00 92.00 280 PRO A CA 1
ATOM 2206 C C . PRO A 1 280 ? -11.126 17.482 0.809 1.00 92.00 280 PRO A C 1
ATOM 2208 O O . PRO A 1 280 ? -12.235 17.819 0.398 1.00 92.00 280 PRO A O 1
ATOM 2211 N N . VAL A 1 281 ? -10.014 17.713 0.100 1.00 90.94 281 VAL A N 1
ATOM 2212 C CA . VAL A 1 281 ? -10.001 18.395 -1.206 1.00 90.94 281 VAL A CA 1
ATOM 2213 C C . VAL A 1 281 ? -10.663 17.521 -2.273 1.00 90.94 281 VAL A C 1
ATOM 2215 O O . VAL A 1 281 ? -11.490 18.012 -3.044 1.00 90.94 281 VAL A O 1
ATOM 2218 N N . VAL A 1 282 ? -10.354 16.219 -2.282 1.00 90.81 282 VAL A N 1
ATOM 2219 C CA . VAL A 1 282 ? -10.975 15.238 -3.185 1.00 90.81 282 VAL A CA 1
ATOM 2220 C C . VAL A 1 282 ? -12.487 15.185 -2.959 1.00 90.81 282 VAL A C 1
ATOM 2222 O O . VAL A 1 282 ? -13.238 15.450 -3.899 1.00 90.81 282 VAL A O 1
ATOM 2225 N N . MET A 1 283 ? -12.944 14.957 -1.723 1.00 91.00 283 MET A N 1
ATOM 2226 C CA . MET A 1 283 ? -14.371 14.885 -1.379 1.00 91.00 283 MET A CA 1
ATOM 2227 C C . MET A 1 283 ? -15.134 16.165 -1.753 1.00 91.00 283 MET A C 1
ATOM 2229 O O . MET A 1 283 ? -16.261 16.086 -2.246 1.00 91.00 283 MET A O 1
ATOM 2233 N N . ASN A 1 284 ? -14.529 17.342 -1.567 1.00 90.12 284 ASN A N 1
ATOM 2234 C CA . ASN A 1 284 ? -15.131 18.613 -1.976 1.00 90.12 284 ASN A CA 1
ATOM 2235 C C . ASN A 1 284 ? -15.260 18.719 -3.504 1.00 90.12 284 ASN A C 1
ATOM 2237 O O . ASN A 1 284 ? -16.316 19.110 -4.001 1.00 90.12 284 ASN A O 1
ATOM 2241 N N . SER A 1 285 ? -14.233 18.307 -4.259 1.00 87.81 285 SER A N 1
ATOM 2242 C CA . SER A 1 285 ? -14.303 18.269 -5.729 1.00 87.81 285 SER A CA 1
ATOM 2243 C C . SER A 1 285 ? -15.367 17.289 -6.245 1.00 87.81 285 SER A C 1
ATOM 2245 O O . SER A 1 285 ? -16.034 17.553 -7.245 1.00 87.81 285 SER A O 1
ATOM 2247 N N . GLU A 1 286 ? -15.574 16.173 -5.544 1.00 89.00 286 GLU A N 1
ATOM 2248 C CA . GLU A 1 286 ? -16.566 15.158 -5.895 1.00 89.00 286 GLU A CA 1
ATOM 2249 C C . GLU A 1 286 ? -17.985 15.625 -5.591 1.00 89.00 286 GLU A C 1
ATOM 2251 O O . GLU A 1 286 ? -18.869 15.445 -6.426 1.00 89.00 286 GLU A O 1
ATOM 2256 N N . ARG A 1 287 ? -18.191 16.308 -4.461 1.00 88.00 287 ARG A N 1
ATOM 2257 C CA . ARG A 1 287 ? -19.462 16.961 -4.134 1.00 88.00 287 ARG A CA 1
ATOM 2258 C C . ARG A 1 287 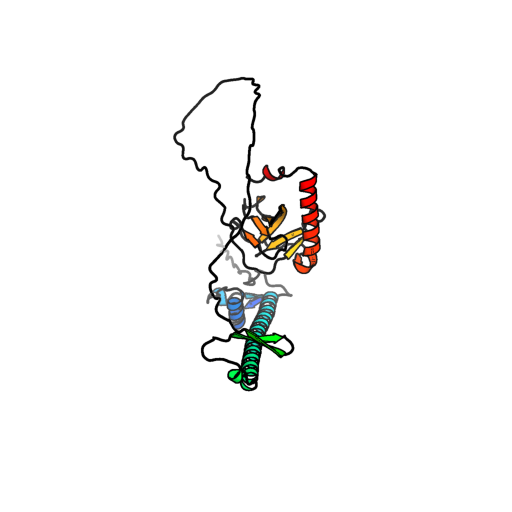? -19.847 17.996 -5.196 1.00 88.00 287 ARG A C 1
ATOM 2260 O O . ARG A 1 287 ? -20.927 17.891 -5.767 1.00 88.00 287 ARG A O 1
ATOM 2267 N N . ALA A 1 288 ? -18.934 18.904 -5.546 1.00 86.06 288 ALA A N 1
ATOM 2268 C CA . ALA A 1 288 ? -19.172 19.915 -6.580 1.00 86.06 288 ALA A CA 1
ATOM 2269 C C . ALA A 1 288 ? -19.495 19.292 -7.956 1.00 86.06 288 ALA A C 1
ATOM 2271 O O . ALA A 1 288 ? -20.325 19.807 -8.707 1.00 86.06 288 ALA A O 1
ATOM 2272 N N . ARG A 1 289 ? -18.880 18.148 -8.292 1.00 82.56 289 ARG A N 1
ATOM 2273 C CA . ARG A 1 289 ? -19.195 17.391 -9.517 1.00 82.56 289 ARG A CA 1
ATOM 2274 C C . ARG A 1 289 ? -20.545 16.671 -9.446 1.00 82.56 289 ARG A C 1
ATOM 2276 O O . ARG A 1 289 ? -21.215 16.580 -10.471 1.00 82.56 289 ARG A O 1
ATOM 2283 N N . GLU A 1 290 ? -20.955 16.178 -8.278 1.00 85.06 290 GLU A N 1
ATOM 2284 C CA . GLU A 1 290 ? -22.280 15.580 -8.062 1.00 85.06 290 GLU A CA 1
ATOM 2285 C C . GLU A 1 290 ? -23.391 16.639 -8.170 1.00 85.06 290 GLU A C 1
ATOM 2287 O O . GLU A 1 290 ? -24.373 16.414 -8.874 1.00 85.06 290 GLU A O 1
ATOM 2292 N N . GLU A 1 291 ? -23.202 17.811 -7.559 1.00 85.06 291 GLU A N 1
ATOM 2293 C CA . GLU A 1 291 ? -24.112 18.966 -7.632 1.00 85.06 291 GLU A CA 1
ATOM 2294 C C . GLU A 1 291 ? -24.228 19.508 -9.067 1.00 85.06 291 GLU A C 1
ATOM 2296 O O . GLU A 1 291 ? -25.331 19.678 -9.586 1.00 85.06 291 GLU A O 1
ATOM 2301 N N . CYS A 1 292 ? -23.104 19.682 -9.772 1.00 81.25 292 CYS A N 1
ATOM 2302 C CA . CYS A 1 292 ? -23.100 20.093 -11.179 1.00 81.25 292 CYS A CA 1
ATOM 2303 C C . CYS A 1 292 ? -23.831 19.080 -12.088 1.00 81.25 292 CYS A C 1
ATOM 2305 O O . CYS A 1 292 ? -24.612 19.471 -12.960 1.00 81.25 292 CYS A O 1
ATOM 2307 N N . ALA A 1 293 ? -23.651 17.774 -11.858 1.00 76.69 293 ALA A N 1
ATOM 2308 C CA . ALA A 1 293 ? -24.351 16.726 -12.607 1.00 76.69 293 ALA A CA 1
ATOM 2309 C C . ALA A 1 293 ? -25.865 16.661 -12.311 1.00 76.69 293 ALA A C 1
ATOM 2311 O O . ALA A 1 293 ? -26.629 16.214 -13.168 1.00 76.69 293 ALA A O 1
ATOM 2312 N N . GLN A 1 294 ? -26.302 17.102 -11.126 1.00 75.88 294 GLN A N 1
ATOM 2313 C CA . GLN A 1 294 ? -27.722 17.253 -10.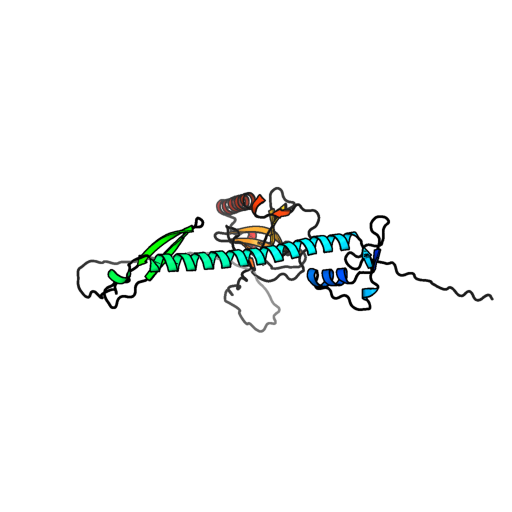789 1.00 75.88 294 GLN A CA 1
ATOM 2314 C C . GLN A 1 294 ? -28.319 18.495 -11.469 1.00 75.88 294 GLN A C 1
ATOM 2316 O O . GLN A 1 294 ? -29.318 18.377 -12.177 1.00 75.88 294 GLN A O 1
ATOM 2321 N N . ASN A 1 295 ? -27.667 19.653 -11.336 1.00 73.44 295 ASN A N 1
ATOM 2322 C CA . ASN A 1 295 ? -28.180 20.939 -11.825 1.00 73.44 295 ASN A CA 1
ATOM 2323 C C . ASN A 1 295 ? -28.235 21.045 -13.357 1.00 73.44 295 ASN A C 1
ATOM 2325 O O . ASN A 1 295 ? -29.093 21.733 -13.897 1.00 73.44 295 ASN A O 1
ATOM 2329 N N . THR A 1 296 ? -27.340 20.363 -14.074 1.00 69.50 296 THR A N 1
ATOM 2330 C CA . THR A 1 296 ? -27.304 20.400 -15.549 1.00 69.50 296 THR A CA 1
ATOM 2331 C C . THR A 1 296 ? -28.299 19.449 -16.222 1.00 69.50 296 THR A C 1
ATOM 2333 O O . THR A 1 296 ? -28.385 19.428 -17.447 1.00 69.50 296 THR A O 1
ATOM 2336 N N . GLY A 1 297 ? -29.005 18.593 -15.470 1.00 55.59 297 GLY A N 1
ATOM 2337 C CA . GLY A 1 297 ? -29.834 17.516 -16.036 1.00 55.59 297 GLY A CA 1
ATOM 2338 C C . GLY A 1 297 ? -29.035 16.408 -16.750 1.00 55.59 297 GLY A C 1
ATOM 2339 O O . GLY A 1 297 ? -29.609 15.404 -17.186 1.00 55.59 297 GLY A O 1
ATOM 2340 N N . ILE A 1 298 ? -27.702 16.529 -16.821 1.00 52.44 298 ILE A N 1
ATOM 2341 C CA . ILE A 1 298 ? -26.764 15.633 -17.515 1.00 52.44 298 ILE A CA 1
ATOM 2342 C C . ILE A 1 298 ? -26.495 14.360 -16.677 1.00 52.44 298 ILE A C 1
ATOM 2344 O O . ILE A 1 298 ? -25.375 13.896 -16.470 1.00 52.44 298 ILE A O 1
ATOM 2348 N N . SER A 1 299 ? -27.565 13.692 -16.250 1.00 47.81 299 SER A N 1
ATOM 2349 C CA . SER A 1 299 ? -27.491 12.387 -15.579 1.00 47.81 299 SER A CA 1
ATOM 2350 C C . SER A 1 299 ? -27.018 11.246 -16.504 1.00 47.81 299 SER A C 1
ATOM 2352 O O . SER A 1 299 ? -26.612 10.186 -16.016 1.00 47.81 299 SER A O 1
ATOM 2354 N N . ASN A 1 300 ? -27.047 11.465 -17.830 1.00 42.78 300 ASN A N 1
ATOM 2355 C CA . ASN A 1 300 ? -26.935 10.422 -18.859 1.00 42.78 300 ASN A CA 1
ATOM 2356 C C . ASN A 1 300 ? -25.776 10.552 -19.873 1.00 42.78 300 ASN A C 1
ATOM 2358 O O . ASN A 1 300 ? -25.562 9.595 -20.615 1.00 42.78 300 ASN A O 1
ATOM 2362 N N . VAL A 1 301 ? -24.996 11.643 -19.925 1.00 43.06 301 VAL A N 1
ATOM 2363 C CA . VAL A 1 301 ? -23.918 11.778 -20.947 1.00 43.06 301 VAL A CA 1
ATOM 2364 C C . VAL A 1 301 ? -22.832 10.701 -20.798 1.00 43.06 301 VAL A C 1
ATOM 2366 O O . VAL A 1 301 ? -22.317 10.199 -21.792 1.00 43.06 301 VAL A O 1
ATOM 2369 N N . TRP A 1 302 ? -22.577 10.228 -19.577 1.00 44.06 302 TRP A N 1
ATOM 2370 C CA . TRP A 1 302 ? -21.644 9.126 -19.311 1.00 44.06 302 TRP A CA 1
ATOM 2371 C C . TRP A 1 302 ? -22.200 7.719 -19.607 1.00 44.06 302 TRP A C 1
ATOM 2373 O O . TRP A 1 302 ? -21.522 6.732 -19.335 1.00 44.06 302 TRP A O 1
ATOM 2383 N N . ARG A 1 303 ? -23.417 7.595 -20.162 1.00 40.62 303 ARG A N 1
ATOM 2384 C CA . ARG A 1 303 ? -23.999 6.305 -20.584 1.00 40.62 303 ARG A CA 1
ATOM 2385 C C . ARG A 1 303 ? -23.623 5.913 -22.026 1.00 40.62 303 ARG A C 1
ATOM 2387 O O . ARG A 1 303 ? -23.908 4.795 -22.428 1.00 40.62 303 ARG A O 1
ATOM 2394 N N . ARG A 1 304 ? -23.005 6.811 -22.809 1.00 36.09 304 ARG A N 1
ATOM 2395 C CA . ARG A 1 304 ? -22.689 6.602 -24.243 1.00 36.09 304 ARG A CA 1
ATOM 2396 C C . ARG A 1 304 ? -21.228 6.252 -24.563 1.00 36.09 304 ARG A C 1
ATOM 2398 O O . ARG A 1 304 ? -20.880 6.177 -25.733 1.00 36.09 304 ARG A O 1
ATOM 2405 N N . THR A 1 305 ? -20.377 6.041 -23.559 1.00 38.25 305 THR A N 1
ATOM 2406 C CA . THR A 1 305 ? -18.938 5.757 -23.754 1.00 38.25 305 THR A CA 1
ATOM 2407 C C . THR A 1 305 ? -18.423 4.514 -23.022 1.00 38.25 305 THR A C 1
ATOM 2409 O O . THR A 1 305 ? -17.230 4.231 -23.102 1.00 38.25 305 THR A O 1
ATOM 2412 N N . TYR A 1 306 ? -19.289 3.777 -22.313 1.00 42.88 306 TYR A N 1
ATOM 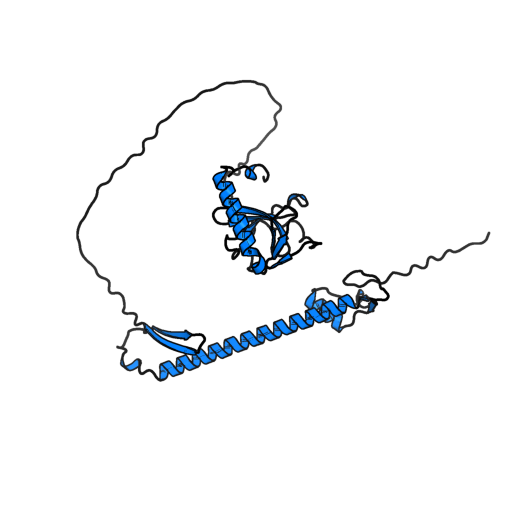2413 C CA . TYR A 1 306 ? -18.901 2.656 -21.444 1.00 42.88 306 TYR A CA 1
ATOM 2414 C C . TYR A 1 306 ? -19.903 1.486 -21.485 1.00 42.88 306 TYR A C 1
ATOM 2416 O O . TYR A 1 306 ? -20.432 1.072 -20.452 1.00 42.88 306 TYR A O 1
ATOM 2424 N N . THR A 1 307 ? -20.147 0.975 -22.690 1.00 34.34 307 THR A N 1
ATOM 2425 C CA . THR A 1 307 ? -20.597 -0.402 -22.955 1.00 34.34 307 THR A CA 1
ATOM 2426 C C . THR A 1 307 ? -19.513 -1.071 -23.779 1.00 34.34 307 THR A C 1
ATOM 2428 O O . THR A 1 307 ? -19.217 -0.481 -24.843 1.00 34.34 307 THR A O 1
#

InterPro domains:
  IPR007588 Zinc finger, FLYWCH-type [PF04500] (204-262)
  IPR012934 Zinc finger, AD-type [PF07776] (15-84)
  IPR012934 Zinc finger, AD-type [PS51915] (14-85)
  IPR012934 Zinc finger, AD-type [SM00868] (15-85)

Organism: Culex tarsalis (NCBI:txid7177)

Radius of gyration: 35.22 Å; chains: 1; bounding box: 110×44×100 Å

Sequence (307 aa):
MTNVTVVFEYEEPEYCRLCLSKETDENGLSMIQSDTIGIIRELLQIQLDKTDSDAFICATCVESLEEFHSYRTRCRRNNVALQKKAEERKQQQIELAKSAIANTNVLDQVKDGEPIRVVIRMNAEGKTSVRLQVHSKPQPKEGEKASTDSPEVKVEPSTSTASTSKATSNIPPVSVNPAAEKPNAAASQKLIRLPIQPFYFYKASSRSSYGLIYGGYRYSASVPRKQRIYWMCEQRRTHSCQAVLLASKSYTEFFLNCGHNHDPPQVRGQQIFKAADVLPVVMNSERAREECAQNTGISNVWRRTYT

Foldseek 3Di:
DDDDDDDDDDDDFAAAPPPRDGDDPVKHKDFQDPVNQVLCCVPVVDHQDPVNRRHIHIPVVSVVSVVVSVVVVVVVVVVVVVVVVVVVVVVVLVVVVVVVVVPDPCVVVDDPDWDKDWDWDADPVRDIDIDIDTDDDDDDDDDDDDDDDDDDDDDDDDDDDDDDDDDDDDDDDDDDDDDDDDDPDPDPQPWAWDDDDWKKWWDDPPPQFIWIADPLFIFGDWDDDPFWIWTHTPCCPVQVWPWIWIAGLVNRIIIISDDGPDDRDDDPDIDMGTCVVCVVVNSVVNVVNVVVCVVVVVVPPVVPPRD